Protein AF-A0A3C1VQV1-F1 (afdb_monomer_lite)

Sequence (253 aa):
MPTINTSFLKALFFKALGQGIALALGATLSVGAFAQDGALAREYPELARLNNAFDVTQAALYDAMAEINASPETMQARMETQMELDMMKNMDSMAHMGHGGGEMDMSMDGPYGELEIQSRVRLTGLLRRDHSDETAENAYSEAKSLPTHAWRVLAWGRKFERDLLNIYADSSTSFSEKRAAVADAIEAYQTGDARHAVSTVAKSVELYLDHDYATGAKSAFPRLSSLMWTNQWLQLAALEAMVVGQLDPQFAG

pLDDT: mean 77.63, std 23.14, range [25.59, 97.69]

Foldseek 3Di:
DDDDDDDPDDDDDDDDDDDDDDDPPPPPPPPPPPPDCFLCCVQPVVVVQLLLLLLLLLLLLLLLVVVLVPDPVCVVLVVVLLVVLVVVLVCCVVPVVDDDDDPDPPPLQASSRPSLVVSLVVSVVSSPDGDDPVCSLCNNVPRPNADPLRSLLVSLVSVLLSQLSSLLSPPPDDPVVSVVSNVVSVCCSCPVCVSSHDDPDDDDVCCCPNNSCNCVCCRNRVSSVVVNVVSVVVSVVVSVLSVVLNVDVVSVD

Structure (mmCIF, N/CA/C/O backbon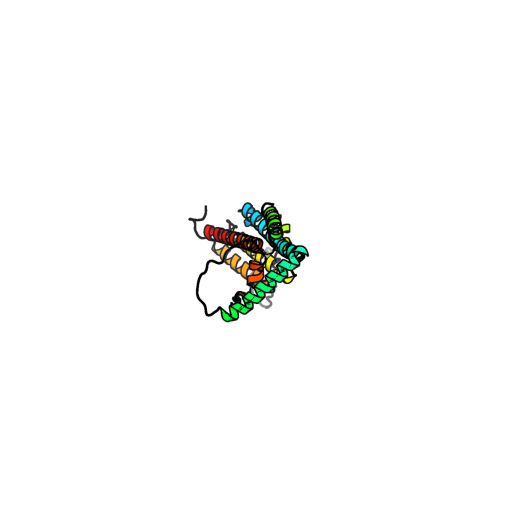e):
data_AF-A0A3C1VQV1-F1
#
_entry.id   AF-A0A3C1VQV1-F1
#
loop_
_atom_site.group_PDB
_atom_site.id
_atom_site.type_symbol
_atom_site.label_atom_id
_atom_site.label_alt_id
_atom_site.label_comp_id
_atom_site.label_asym_id
_atom_site.label_entity_id
_atom_site.label_seq_id
_atom_site.pdbx_PDB_ins_code
_atom_site.Cartn_x
_atom_site.Cartn_y
_atom_site.Cartn_z
_atom_site.occupancy
_atom_site.B_iso_or_equiv
_atom_site.auth_seq_id
_atom_site.auth_comp_id
_atom_site.auth_asym_id
_atom_site.auth_atom_id
_atom_site.pdbx_PDB_model_num
ATOM 1 N N . MET A 1 1 ? -87.412 0.265 38.161 1.00 25.59 1 MET A N 1
ATOM 2 C CA . MET A 1 1 ? -86.039 0.042 38.672 1.00 25.59 1 MET A CA 1
ATOM 3 C C . MET A 1 1 ? -85.048 0.600 37.652 1.00 25.59 1 MET A C 1
ATOM 5 O O . MET A 1 1 ? -85.440 0.696 36.493 1.00 25.59 1 MET A O 1
ATOM 9 N N . PRO A 1 2 ? -83.855 1.053 38.070 1.00 39.94 2 PRO A N 1
ATOM 10 C CA . PRO A 1 2 ? -82.928 1.823 37.233 1.00 39.94 2 PRO A CA 1
ATOM 11 C C . PRO A 1 2 ? -81.855 0.942 36.571 1.00 39.94 2 PRO A C 1
ATOM 13 O O . PRO A 1 2 ? -81.624 -0.158 37.060 1.00 39.94 2 PRO A O 1
ATOM 16 N N . THR A 1 3 ? -81.128 1.485 35.584 1.00 32.62 3 THR A N 1
ATOM 17 C CA . THR A 1 3 ? -79.650 1.623 35.631 1.00 32.62 3 THR A CA 1
ATOM 18 C C . THR A 1 3 ? -79.104 2.480 34.482 1.00 32.62 3 THR A C 1
ATOM 20 O O . THR A 1 3 ? -79.711 2.612 33.423 1.00 32.62 3 THR A O 1
ATOM 23 N N . ILE A 1 4 ? -77.945 3.095 34.732 1.00 38.78 4 ILE A N 1
ATOM 24 C CA . ILE A 1 4 ? -77.171 3.921 33.795 1.00 38.78 4 ILE A CA 1
ATOM 25 C C . ILE A 1 4 ? -76.272 3.007 32.945 1.00 38.78 4 ILE A C 1
ATOM 27 O O . ILE A 1 4 ? -75.770 2.003 33.446 1.00 38.78 4 ILE A O 1
ATOM 31 N N . ASN A 1 5 ? -76.071 3.342 31.668 1.00 37.06 5 ASN A N 1
ATOM 32 C CA . ASN A 1 5 ? -75.344 2.494 30.721 1.00 37.06 5 ASN A CA 1
ATOM 33 C C . ASN A 1 5 ? -73.820 2.526 30.960 1.00 37.06 5 ASN A C 1
ATOM 35 O O . ASN A 1 5 ? -73.196 3.586 30.893 1.00 37.06 5 ASN A O 1
ATOM 39 N N . THR A 1 6 ? -73.221 1.361 31.220 1.00 35.25 6 THR A N 1
ATOM 40 C CA . THR A 1 6 ? -71.797 1.192 31.544 1.00 35.25 6 THR A CA 1
ATOM 41 C C . THR A 1 6 ? -71.120 0.210 30.585 1.00 35.25 6 THR A C 1
ATOM 43 O O . THR A 1 6 ? -71.290 -1.000 30.724 1.00 35.25 6 THR A O 1
ATOM 46 N N . SER A 1 7 ? -70.288 0.702 29.664 1.00 39.94 7 SER A N 1
ATOM 47 C CA . SER A 1 7 ? -69.397 -0.156 28.855 1.00 39.94 7 SER A CA 1
ATOM 48 C C . SER A 1 7 ? -67.998 0.424 28.596 1.00 39.94 7 SER A C 1
ATOM 50 O O . SER A 1 7 ? -67.223 -0.160 27.847 1.00 39.94 7 SER A O 1
ATOM 52 N N . PHE A 1 8 ? -67.630 1.539 29.241 1.00 36.41 8 PHE A N 1
ATOM 53 C CA . PHE A 1 8 ? -66.341 2.206 28.998 1.00 36.41 8 PHE A CA 1
ATOM 54 C C . PHE A 1 8 ? -65.170 1.690 29.861 1.00 36.41 8 PHE A C 1
ATOM 56 O O . PHE A 1 8 ? -64.036 2.129 29.688 1.00 36.41 8 PHE A O 1
ATOM 63 N N . LEU A 1 9 ? -65.408 0.775 30.811 1.00 28.64 9 LEU A N 1
ATOM 64 C CA . LEU A 1 9 ? -64.373 0.272 31.724 1.00 28.64 9 LEU A CA 1
ATOM 65 C C . LEU A 1 9 ? -64.551 -1.223 32.053 1.00 28.64 9 LEU A C 1
ATOM 67 O O . LEU A 1 9 ? -65.533 -1.603 32.681 1.00 28.64 9 LEU A O 1
ATOM 71 N N . LYS A 1 10 ? -63.498 -2.005 31.755 1.00 26.95 10 LYS A N 1
ATOM 72 C CA . LYS A 1 10 ? -63.151 -3.337 32.312 1.00 26.95 10 LYS A CA 1
ATOM 73 C C . LYS A 1 10 ? -63.963 -4.572 31.864 1.00 26.95 10 LYS A C 1
ATOM 75 O O . LYS A 1 10 ? -64.778 -5.081 32.622 1.00 26.95 10 LYS A O 1
ATOM 80 N N . ALA A 1 11 ? -63.565 -5.152 30.727 1.00 36.47 11 ALA A N 1
ATOM 81 C CA . ALA A 1 11 ? -63.246 -6.588 30.581 1.00 36.47 11 ALA A CA 1
ATOM 82 C C . ALA A 1 11 ? -62.584 -6.811 29.199 1.00 36.47 11 ALA A C 1
ATOM 84 O O . ALA A 1 11 ? -63.235 -6.597 28.185 1.00 36.47 11 ALA A O 1
ATOM 85 N N . LEU A 1 12 ? -61.302 -7.149 29.013 1.00 33.75 12 LEU A N 1
ATOM 86 C CA . LEU A 1 12 ? -60.242 -7.631 29.912 1.00 33.75 12 LEU A CA 1
ATOM 87 C C . LEU A 1 12 ? -60.569 -8.960 30.621 1.00 33.75 12 LEU A C 1
ATOM 89 O O . LEU A 1 12 ? -61.425 -9.009 31.493 1.00 33.75 12 LEU A O 1
ATOM 93 N N . PHE A 1 13 ? -59.800 -9.999 30.264 1.00 29.94 13 PHE A N 1
ATOM 94 C CA . PHE A 1 13 ? -59.830 -11.387 30.763 1.00 29.94 13 PHE A CA 1
ATOM 95 C C . PHE A 1 13 ? -61.026 -12.274 30.367 1.00 29.94 13 PHE A C 1
ATOM 97 O O . PHE A 1 13 ? -61.949 -12.449 31.145 1.00 29.94 13 PHE A O 1
ATOM 104 N N . PHE A 1 14 ? -60.919 -12.927 29.200 1.00 33.56 14 PHE A N 1
ATOM 105 C CA . PHE A 1 14 ? -60.985 -14.395 28.976 1.00 33.56 14 PHE A CA 1
ATOM 106 C C . PHE A 1 14 ? -60.663 -14.627 27.474 1.00 33.56 14 PHE A C 1
ATOM 108 O O . PHE A 1 14 ? -61.355 -14.097 26.617 1.00 33.56 14 PHE A O 1
ATOM 115 N N . LYS A 1 15 ? -59.492 -15.162 27.070 1.00 29.56 15 LYS A N 1
ATOM 116 C CA . LYS A 1 15 ? -59.174 -16.608 26.909 1.00 29.56 15 LYS A CA 1
ATOM 117 C C . LYS A 1 15 ? -60.364 -17.410 26.344 1.00 29.56 15 LYS A C 1
ATOM 119 O O . LYS A 1 15 ? -61.386 -17.459 27.008 1.00 29.56 15 LYS A O 1
ATOM 124 N N . ALA A 1 16 ? -60.296 -18.133 25.223 1.00 33.09 16 ALA A N 1
ATOM 125 C CA . ALA A 1 16 ? -59.240 -18.395 24.223 1.00 33.09 16 ALA A CA 1
ATOM 126 C C . ALA A 1 16 ? -59.949 -18.758 22.871 1.00 33.09 16 ALA A C 1
ATOM 128 O O . ALA A 1 16 ? -61.150 -18.530 22.782 1.00 33.09 16 ALA A O 1
ATOM 129 N N . LEU A 1 17 ? -59.372 -19.289 21.780 1.00 34.72 17 LEU A N 1
ATOM 130 C CA . LEU A 1 17 ? -58.071 -19.907 21.467 1.00 34.72 17 LEU A CA 1
ATOM 131 C C . LEU A 1 17 ? -57.828 -19.822 19.934 1.00 34.72 17 LEU A C 1
ATOM 133 O O . LEU A 1 17 ? -58.789 -19.910 19.177 1.00 34.72 17 LEU A O 1
ATOM 137 N N . GLY A 1 18 ? -56.576 -19.721 19.464 1.00 28.62 18 GLY A N 1
ATOM 138 C CA . GLY A 1 18 ? -56.243 -19.787 18.027 1.00 28.62 18 GLY A CA 1
ATOM 139 C C . GLY A 1 18 ? -54.781 -19.428 17.742 1.00 28.62 18 GLY A C 1
ATOM 140 O O . GLY A 1 18 ? -54.395 -18.272 17.869 1.00 28.62 18 GLY A O 1
ATOM 141 N N . GLN A 1 19 ? -53.948 -20.425 17.433 1.00 37.00 19 GLN A N 1
ATOM 142 C CA . GLN A 1 19 ? -52.493 -20.275 17.276 1.00 37.00 19 GLN A CA 1
ATOM 143 C C . GLN A 1 19 ? -52.114 -19.742 15.883 1.00 37.00 19 GLN A C 1
ATOM 145 O O . GLN A 1 19 ? -52.753 -20.099 14.899 1.00 37.00 19 GLN A O 1
ATOM 150 N N . GLY A 1 20 ? -51.039 -18.948 15.790 1.00 33.16 20 GLY A N 1
ATOM 151 C CA . GLY A 1 20 ? -50.529 -18.449 14.504 1.00 33.16 20 GLY A CA 1
ATOM 152 C C . GLY A 1 20 ? -49.535 -17.290 14.623 1.00 33.16 20 GLY A C 1
ATOM 153 O O . GLY A 1 20 ? -49.796 -16.205 14.115 1.00 33.16 20 GLY A O 1
ATOM 154 N N . ILE A 1 21 ? -48.410 -17.488 15.321 1.00 41.41 21 ILE A N 1
ATOM 155 C CA . ILE A 1 21 ? -47.337 -16.481 15.400 1.00 41.41 21 ILE A CA 1
ATOM 156 C C . ILE A 1 21 ? -46.472 -16.560 14.137 1.00 41.41 21 ILE A C 1
ATOM 158 O O . ILE A 1 21 ? -45.847 -17.587 13.893 1.00 41.41 21 ILE A O 1
ATOM 162 N N . ALA A 1 22 ? -46.378 -15.455 13.394 1.00 32.44 22 ALA A N 1
ATOM 163 C CA . ALA A 1 22 ? -45.343 -15.226 12.383 1.00 32.44 22 ALA A CA 1
ATOM 164 C C . ALA A 1 22 ? -45.083 -13.716 12.208 1.00 32.44 22 ALA A C 1
ATOM 166 O O . ALA A 1 22 ? -45.473 -13.102 11.217 1.00 32.44 22 ALA A O 1
ATOM 167 N N . LEU A 1 23 ? -44.428 -13.100 13.199 1.00 35.81 23 LEU A N 1
ATOM 168 C CA . LEU A 1 23 ? -43.853 -11.759 13.056 1.00 35.81 23 LEU A CA 1
ATOM 169 C C . LEU A 1 23 ? -42.581 -11.854 12.204 1.00 35.81 23 LEU A C 1
ATOM 171 O O . LEU A 1 23 ? -41.496 -12.111 12.723 1.00 35.81 23 LEU A O 1
ATOM 175 N N . ALA A 1 24 ? -42.712 -11.642 10.896 1.00 33.19 24 ALA A N 1
ATOM 176 C CA . ALA A 1 24 ? -41.568 -11.467 10.009 1.00 33.19 24 ALA A CA 1
ATOM 177 C C . ALA A 1 24 ? -40.974 -10.059 10.200 1.00 33.19 24 ALA A C 1
ATOM 179 O O . ALA A 1 24 ? -41.287 -9.125 9.462 1.00 33.19 24 ALA A O 1
ATOM 180 N N . LEU A 1 25 ? -40.117 -9.909 11.214 1.00 34.84 25 LEU A N 1
ATOM 181 C CA . LEU A 1 25 ? -39.223 -8.759 11.354 1.00 34.84 25 LEU A CA 1
ATOM 182 C C . LEU A 1 25 ? -38.179 -8.803 10.231 1.00 34.84 25 LEU A C 1
ATOM 184 O O . LEU A 1 25 ? -37.080 -9.325 10.397 1.00 34.84 25 LEU A O 1
ATOM 188 N N . GLY A 1 26 ? -38.545 -8.252 9.074 1.00 29.23 26 GLY A N 1
ATOM 189 C CA . GLY A 1 26 ? -37.633 -7.985 7.966 1.00 29.23 26 GLY A CA 1
ATOM 190 C C . GLY A 1 26 ? -36.679 -6.846 8.312 1.00 29.23 26 GLY A C 1
ATOM 191 O O . GLY A 1 26 ? -36.805 -5.752 7.770 1.00 29.23 26 GLY A O 1
ATOM 192 N N . ALA A 1 27 ? -35.742 -7.094 9.227 1.00 32.19 27 ALA A N 1
ATOM 193 C CA . ALA A 1 27 ? -34.625 -6.200 9.487 1.00 32.19 27 ALA A CA 1
ATOM 194 C C . ALA A 1 27 ? -33.653 -6.269 8.302 1.00 32.19 27 ALA A C 1
ATOM 196 O O . ALA A 1 27 ? -32.664 -6.999 8.324 1.00 32.19 27 ALA A O 1
ATOM 197 N N . THR A 1 28 ? -33.947 -5.515 7.242 1.00 32.41 28 THR A N 1
ATOM 198 C CA . THR A 1 28 ? -32.950 -5.199 6.221 1.00 32.41 28 THR A CA 1
ATOM 199 C C . THR A 1 28 ? -31.859 -4.375 6.889 1.00 32.41 28 THR A C 1
ATOM 201 O O . THR A 1 28 ? -32.026 -3.171 7.094 1.00 32.41 28 THR A O 1
ATOM 204 N N . LEU A 1 29 ? -30.751 -5.030 7.243 1.00 32.84 29 LEU A N 1
ATOM 205 C CA . LEU A 1 29 ? -29.496 -4.363 7.563 1.00 32.84 29 LEU A CA 1
ATOM 206 C C . LEU A 1 29 ? -28.985 -3.698 6.286 1.00 32.84 29 LEU A C 1
ATOM 208 O O . LEU A 1 29 ? -28.161 -4.240 5.552 1.00 32.84 29 LEU A O 1
ATOM 212 N N . SER A 1 30 ? -29.523 -2.514 6.007 1.00 32.53 30 SER A N 1
ATOM 213 C CA . SER A 1 30 ? -28.921 -1.575 5.079 1.00 32.53 30 SER A CA 1
ATOM 214 C C . SER A 1 30 ? -27.569 -1.193 5.664 1.00 32.53 30 SER A C 1
ATOM 216 O O . SER A 1 30 ? -27.493 -0.302 6.511 1.00 32.53 30 SER A O 1
ATOM 218 N N . VAL A 1 31 ? -26.509 -1.873 5.221 1.00 36.34 31 VAL A N 1
ATOM 219 C CA . VAL A 1 31 ? -25.133 -1.399 5.388 1.00 36.34 31 VAL A CA 1
ATOM 220 C C . VAL A 1 31 ? -25.015 -0.142 4.536 1.00 36.34 31 VAL A C 1
ATOM 222 O O . VAL A 1 31 ? -24.612 -0.170 3.375 1.00 36.34 31 VAL A O 1
ATOM 225 N N . GLY A 1 32 ? -25.481 0.970 5.100 1.00 34.12 32 GLY A N 1
ATOM 226 C CA . GLY A 1 32 ? -25.231 2.285 4.554 1.00 34.12 32 GLY A CA 1
ATOM 227 C C . GLY A 1 32 ? -23.731 2.499 4.600 1.00 34.12 32 GLY A C 1
ATOM 228 O O . GLY A 1 32 ? -23.153 2.542 5.684 1.00 34.12 32 GLY A O 1
ATOM 229 N N . ALA A 1 33 ? -23.113 2.630 3.428 1.00 36.62 33 ALA A N 1
ATOM 230 C CA . ALA A 1 33 ? -21.781 3.193 3.313 1.00 36.62 33 ALA A CA 1
ATOM 231 C C . ALA A 1 33 ? -21.863 4.659 3.761 1.00 36.62 33 ALA A C 1
ATOM 233 O O . ALA A 1 33 ? -22.097 5.568 2.964 1.00 36.62 33 ALA A O 1
ATOM 234 N N . PHE A 1 34 ? -21.756 4.875 5.070 1.00 31.88 34 PHE A N 1
ATOM 235 C CA . PHE A 1 34 ? -21.602 6.197 5.637 1.00 31.88 34 PHE A CA 1
ATOM 236 C C . PHE A 1 34 ? -20.209 6.695 5.268 1.00 31.88 34 PHE A C 1
ATOM 238 O O . PHE A 1 34 ? -19.231 6.372 5.935 1.00 31.88 34 PHE A O 1
ATOM 245 N N . ALA A 1 35 ? -20.146 7.543 4.243 1.00 34.25 35 ALA A N 1
ATOM 246 C CA . ALA A 1 35 ? -19.090 8.537 4.112 1.00 34.25 35 ALA A CA 1
ATOM 247 C C . ALA A 1 35 ? -19.258 9.595 5.224 1.00 34.25 35 ALA A C 1
ATOM 249 O O . ALA A 1 35 ? -19.607 10.748 4.979 1.00 34.25 35 ALA A O 1
ATOM 250 N N . GLN A 1 36 ? -19.100 9.164 6.476 1.00 42.75 36 GLN A N 1
ATOM 251 C CA . GLN A 1 36 ? -18.659 10.039 7.552 1.00 42.75 36 GLN A CA 1
ATOM 252 C C . GLN A 1 36 ? -17.136 10.081 7.484 1.00 42.75 36 GLN A C 1
ATOM 254 O O . GLN A 1 36 ? -16.524 9.037 7.259 1.00 42.75 36 GLN A O 1
ATOM 259 N N . ASP A 1 37 ? -16.535 11.245 7.744 1.00 61.31 37 ASP A N 1
ATOM 260 C CA . ASP A 1 37 ? -15.104 11.316 8.036 1.00 61.31 37 ASP A CA 1
ATOM 261 C C . ASP A 1 37 ? -14.786 10.283 9.122 1.00 61.31 37 ASP A C 1
ATOM 263 O O . ASP A 1 37 ? -15.293 10.356 10.255 1.00 61.31 37 ASP A O 1
ATOM 267 N N . GLY A 1 38 ? -13.982 9.287 8.747 1.00 81.44 38 GLY A N 1
ATOM 268 C CA . GLY A 1 38 ? -13.606 8.199 9.636 1.00 81.44 38 GLY A CA 1
ATOM 269 C C . GLY A 1 38 ? -12.987 8.749 10.920 1.00 81.44 38 GLY A C 1
ATOM 270 O O . GLY A 1 38 ? -12.418 9.844 10.932 1.00 81.44 38 GLY A O 1
ATOM 271 N N . ALA A 1 39 ? -13.091 8.012 12.027 1.00 90.31 39 ALA A N 1
ATOM 272 C CA . ALA A 1 39 ? -12.475 8.445 13.281 1.00 90.31 39 ALA A CA 1
ATOM 273 C C . ALA A 1 39 ? -10.973 8.756 13.112 1.00 90.31 39 ALA A C 1
ATOM 275 O O . ALA A 1 39 ? -10.487 9.703 13.720 1.00 90.31 39 ALA A O 1
ATOM 276 N N . LEU A 1 40 ? -10.269 8.064 12.206 1.00 91.44 40 LEU A N 1
ATOM 277 C CA . LEU A 1 40 ? -8.886 8.382 11.847 1.00 91.44 40 LEU A CA 1
ATOM 278 C C . LEU A 1 40 ? -8.738 9.795 11.259 1.00 91.44 40 LEU A C 1
ATOM 280 O O . LEU A 1 40 ? -7.858 10.536 11.682 1.00 91.44 40 LEU A O 1
ATOM 284 N N . ALA A 1 41 ? -9.591 10.185 10.308 1.00 91.62 41 ALA A N 1
ATOM 285 C CA . ALA A 1 41 ? -9.534 11.503 9.673 1.00 91.62 41 ALA A CA 1
ATOM 286 C C . ALA A 1 41 ? -9.909 12.637 10.642 1.00 91.62 41 ALA A C 1
ATOM 288 O O . ALA A 1 41 ? -9.352 13.730 10.553 1.00 91.62 41 ALA A O 1
ATOM 289 N N . ARG A 1 42 ? -10.818 12.368 11.591 1.00 91.50 42 ARG A N 1
ATOM 290 C CA . ARG A 1 42 ? -11.255 13.341 12.607 1.00 91.50 42 ARG A CA 1
ATOM 291 C C . ARG A 1 42 ? -10.240 13.531 13.736 1.00 91.50 42 ARG A C 1
ATOM 293 O O . ARG A 1 42 ? -9.959 14.668 14.097 1.00 91.50 42 ARG A O 1
ATOM 300 N N . GLU A 1 43 ? -9.710 12.439 14.281 1.00 90.12 43 GLU A N 1
ATOM 301 C CA . GLU A 1 43 ? -8.854 12.448 15.480 1.00 90.12 43 GLU A CA 1
ATOM 302 C C . GLU A 1 43 ? -7.356 12.558 15.121 1.00 90.12 43 GLU A C 1
ATOM 304 O O . GLU A 1 43 ? -6.582 13.182 15.844 1.00 90.12 43 GLU A O 1
ATOM 309 N N . TYR A 1 44 ? -6.940 12.000 13.975 1.00 91.94 44 TYR A N 1
ATOM 310 C CA . TYR A 1 44 ? -5.543 11.947 13.517 1.00 91.94 44 TYR A CA 1
ATOM 311 C C . TYR A 1 44 ? -5.396 12.351 12.030 1.00 91.94 44 TYR A C 1
ATOM 313 O O . TYR A 1 44 ? -4.867 11.576 11.222 1.00 91.94 44 TYR A O 1
ATOM 321 N N . PRO A 1 45 ? -5.811 13.573 11.632 1.00 92.62 45 PRO A N 1
ATOM 322 C CA . PRO A 1 45 ? -5.843 14.000 10.228 1.00 92.62 45 PRO A CA 1
ATOM 323 C C . PRO A 1 45 ? -4.485 13.913 9.516 1.00 92.62 45 PRO A C 1
ATOM 325 O O . PRO A 1 45 ? -4.437 13.598 8.331 1.00 92.62 45 PRO A O 1
ATOM 328 N N . GLU A 1 46 ? -3.370 14.146 10.215 1.00 92.31 46 GLU A N 1
ATOM 329 C CA . GLU A 1 46 ? -2.021 13.993 9.646 1.00 92.31 46 GLU A CA 1
ATOM 330 C C . GLU A 1 46 ? -1.725 12.544 9.229 1.00 92.31 46 GLU A C 1
ATOM 332 O O . GLU A 1 46 ? -1.145 12.305 8.170 1.00 92.31 46 GLU A O 1
ATOM 337 N N . LEU A 1 47 ? -2.162 11.567 10.031 1.00 92.19 47 LEU A N 1
ATOM 338 C CA . LEU A 1 47 ? -1.966 10.146 9.747 1.00 92.19 47 LEU A CA 1
ATOM 339 C C . LEU A 1 47 ? -2.904 9.661 8.634 1.00 92.19 47 LEU A C 1
ATOM 341 O O . LEU A 1 47 ? -2.485 8.872 7.790 1.00 92.19 47 LEU A O 1
ATOM 345 N N . ALA A 1 48 ? -4.137 10.177 8.575 1.00 93.62 48 ALA A N 1
ATOM 346 C CA . ALA A 1 48 ? -5.036 9.938 7.447 1.00 93.62 48 ALA A CA 1
ATOM 347 C C . ALA A 1 48 ? -4.413 10.421 6.121 1.00 93.62 48 ALA A C 1
ATOM 349 O O . ALA A 1 48 ? -4.280 9.634 5.182 1.00 93.62 48 ALA A O 1
ATOM 350 N N . ARG A 1 49 ? -3.924 11.672 6.065 1.00 93.94 49 ARG A N 1
ATOM 351 C CA . ARG A 1 49 ? -3.266 12.217 4.859 1.00 93.94 49 ARG A CA 1
ATOM 352 C C . ARG A 1 49 ? -1.990 11.453 4.495 1.00 93.94 49 ARG A C 1
ATOM 354 O O . ARG A 1 49 ? -1.765 11.186 3.315 1.00 93.94 49 ARG A O 1
ATOM 361 N N . LEU A 1 50 ? -1.191 11.043 5.483 1.00 93.56 50 LEU A N 1
ATOM 362 C CA . LEU A 1 50 ? 0.001 10.222 5.258 1.00 93.56 50 LEU A CA 1
ATOM 363 C C . LEU A 1 50 ? -0.343 8.842 4.670 1.00 93.56 50 LEU A C 1
ATOM 365 O O . LEU A 1 50 ? 0.318 8.401 3.732 1.00 93.56 50 LEU A O 1
ATOM 369 N N . ASN A 1 51 ? -1.394 8.180 5.163 1.00 93.56 51 ASN A N 1
ATOM 370 C CA . ASN A 1 51 ? -1.848 6.895 4.627 1.00 93.56 51 ASN A CA 1
ATOM 371 C C . ASN A 1 51 ? -2.367 7.016 3.190 1.00 93.56 51 ASN A C 1
ATOM 373 O O . ASN A 1 51 ? -1.982 6.209 2.343 1.00 93.56 51 ASN A O 1
ATOM 377 N N . ASN A 1 52 ? -3.136 8.064 2.883 1.00 95.56 52 ASN A N 1
ATOM 378 C CA . ASN A 1 52 ? -3.555 8.356 1.511 1.00 95.56 52 ASN A CA 1
ATOM 379 C C . ASN A 1 52 ? -2.342 8.563 0.587 1.00 95.56 52 ASN A C 1
ATOM 381 O O . ASN A 1 52 ? -2.284 8.018 -0.516 1.00 95.56 52 ASN A O 1
ATOM 385 N N . ALA A 1 53 ? -1.332 9.305 1.053 1.00 96.31 53 ALA A N 1
ATOM 386 C CA . ALA A 1 53 ? -0.094 9.521 0.312 1.00 96.31 53 ALA A CA 1
ATOM 387 C C . ALA A 1 53 ? 0.722 8.231 0.119 1.00 96.31 53 ALA A C 1
ATOM 389 O O . ALA A 1 53 ? 1.324 8.054 -0.945 1.00 96.31 53 ALA A O 1
ATOM 390 N N . PHE A 1 54 ? 0.726 7.309 1.089 1.00 95.62 54 PHE A N 1
ATOM 391 C CA . PHE A 1 54 ? 1.339 5.988 0.936 1.00 95.62 54 PHE A CA 1
ATOM 392 C C . PHE A 1 54 ? 0.626 5.132 -0.116 1.00 95.62 54 PHE A C 1
ATOM 394 O O . PHE A 1 54 ? 1.314 4.566 -0.967 1.00 95.62 54 PHE A O 1
ATOM 401 N N . ASP A 1 55 ? -0.710 5.076 -0.107 1.00 95.88 55 ASP A N 1
ATOM 402 C CA . ASP A 1 55 ? -1.490 4.286 -1.070 1.00 95.88 55 ASP A CA 1
ATOM 403 C C . ASP A 1 55 ? -1.294 4.782 -2.511 1.00 95.88 55 ASP A C 1
ATOM 405 O O . ASP A 1 55 ? -0.928 3.999 -3.395 1.00 95.88 55 ASP A O 1
ATOM 409 N N . VAL A 1 56 ? -1.403 6.096 -2.743 1.00 97.38 56 VAL A N 1
ATOM 410 C CA . VAL A 1 56 ? -1.143 6.696 -4.065 1.00 97.38 56 VAL A CA 1
ATOM 411 C C . VAL A 1 56 ? 0.309 6.482 -4.506 1.00 97.38 56 VAL A C 1
ATOM 413 O O . VAL A 1 56 ? 0.573 6.154 -5.666 1.00 97.38 56 VAL A O 1
ATOM 416 N N . THR A 1 57 ? 1.273 6.624 -3.590 1.00 97.00 57 THR A N 1
ATOM 417 C CA . THR A 1 57 ? 2.694 6.418 -3.911 1.00 97.00 57 THR A CA 1
ATOM 418 C C . THR A 1 57 ? 2.997 4.954 -4.233 1.00 97.00 57 THR A C 1
ATOM 420 O O . THR A 1 57 ? 3.779 4.695 -5.145 1.00 97.00 57 THR A O 1
ATOM 423 N N . GLN A 1 58 ? 2.387 3.988 -3.539 1.00 95.94 58 GLN A N 1
ATOM 424 C CA . GLN A 1 58 ? 2.606 2.568 -3.818 1.00 95.94 58 GLN A CA 1
ATOM 425 C C . GLN A 1 58 ? 1.965 2.140 -5.145 1.00 95.94 58 GLN A C 1
ATOM 427 O O . GLN A 1 58 ? 2.602 1.424 -5.915 1.00 95.94 58 GLN A O 1
ATOM 432 N N . ALA A 1 59 ? 0.754 2.606 -5.457 1.00 96.94 59 ALA A N 1
ATOM 433 C CA . ALA A 1 59 ? 0.130 2.352 -6.754 1.00 96.94 59 ALA A CA 1
ATOM 434 C C . ALA A 1 59 ? 1.008 2.871 -7.914 1.00 96.94 59 ALA A C 1
ATOM 436 O O . ALA A 1 59 ? 1.356 2.120 -8.827 1.00 96.94 59 ALA A O 1
ATOM 437 N N . ALA A 1 60 ? 1.474 4.122 -7.819 1.00 97.56 60 ALA A N 1
ATOM 438 C CA . ALA A 1 60 ? 2.362 4.735 -8.809 1.00 97.56 60 ALA A CA 1
ATOM 439 C C . ALA A 1 60 ? 3.767 4.096 -8.884 1.00 97.56 60 ALA A C 1
ATOM 441 O O . ALA A 1 60 ? 4.473 4.267 -9.882 1.00 97.56 60 ALA A O 1
ATOM 442 N N . LEU A 1 61 ? 4.196 3.376 -7.842 1.00 97.12 61 LEU A N 1
ATOM 443 C CA . LEU A 1 61 ? 5.471 2.656 -7.797 1.00 97.12 61 LEU A CA 1
ATOM 444 C C . LEU A 1 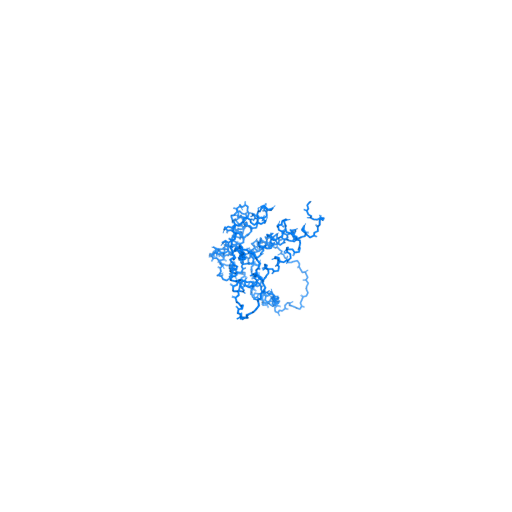61 ? 5.439 1.392 -8.665 1.00 97.12 61 LEU A C 1
ATOM 446 O O . LEU A 1 61 ? 6.433 1.106 -9.334 1.00 97.12 61 LEU A O 1
ATOM 450 N N . TYR A 1 62 ? 4.308 0.683 -8.726 1.00 96.38 62 TYR A N 1
ATOM 451 C CA . TYR A 1 62 ? 4.143 -0.442 -9.655 1.00 96.38 62 TYR A CA 1
ATOM 452 C C . TYR A 1 62 ? 4.166 0.026 -11.116 1.00 96.38 62 TYR A C 1
ATOM 454 O O . TYR A 1 62 ? 4.865 -0.568 -11.940 1.00 96.38 62 TYR A O 1
ATOM 462 N N . ASP A 1 63 ? 3.508 1.152 -11.417 1.00 97.56 63 ASP A N 1
ATOM 463 C CA . ASP A 1 63 ? 3.585 1.776 -12.744 1.00 97.56 63 ASP A CA 1
ATOM 464 C C . ASP A 1 63 ? 5.018 2.219 -13.076 1.00 97.56 63 ASP A C 1
ATOM 466 O O . ASP A 1 63 ? 5.480 1.974 -14.186 1.00 97.56 63 ASP A O 1
ATOM 470 N N . ALA A 1 64 ? 5.775 2.761 -12.114 1.00 96.88 64 ALA A N 1
ATOM 471 C CA . ALA A 1 64 ? 7.189 3.096 -12.312 1.00 96.88 64 ALA A CA 1
ATOM 472 C C . ALA A 1 64 ? 8.054 1.866 -12.656 1.00 96.88 64 ALA A C 1
ATOM 474 O O . ALA A 1 64 ? 8.858 1.917 -13.586 1.00 96.88 64 ALA A O 1
ATOM 475 N N . MET A 1 65 ? 7.874 0.740 -11.955 1.00 95.25 65 MET A N 1
ATOM 476 C CA . MET A 1 65 ? 8.575 -0.512 -12.280 1.00 95.25 65 MET A CA 1
ATOM 477 C C . MET A 1 65 ? 8.219 -1.015 -13.688 1.00 95.25 65 MET A C 1
ATOM 479 O O . MET A 1 65 ? 9.094 -1.477 -14.423 1.00 95.25 65 MET A O 1
ATOM 483 N N . ALA A 1 66 ? 6.949 -0.903 -14.090 1.00 95.06 66 ALA A N 1
ATOM 484 C CA . ALA A 1 66 ? 6.500 -1.277 -15.428 1.00 95.06 66 ALA A CA 1
ATOM 485 C C . ALA A 1 66 ? 7.047 -0.341 -16.523 1.00 95.06 66 ALA A C 1
ATOM 487 O O . ALA A 1 66 ? 7.476 -0.828 -17.565 1.00 95.06 66 ALA A O 1
ATOM 488 N N . GLU A 1 67 ? 7.100 0.973 -16.283 1.00 96.00 67 GLU A N 1
ATOM 489 C CA . GLU A 1 67 ? 7.709 1.967 -17.181 1.00 96.00 67 GLU A CA 1
ATOM 490 C C . GLU A 1 67 ? 9.198 1.676 -17.420 1.00 96.00 67 GLU A C 1
ATOM 492 O O . GLU A 1 67 ? 9.640 1.614 -18.569 1.00 96.00 67 GLU A O 1
ATOM 497 N N . ILE A 1 68 ? 9.965 1.421 -16.353 1.00 95.12 68 ILE A N 1
ATOM 498 C CA . ILE A 1 68 ? 11.388 1.056 -16.445 1.00 95.12 68 ILE A CA 1
ATOM 499 C C . ILE A 1 68 ? 11.559 -0.255 -17.231 1.00 95.12 68 ILE A C 1
ATOM 501 O O . ILE A 1 68 ? 12.415 -0.342 -18.116 1.00 95.12 68 ILE A O 1
ATOM 505 N N . ASN A 1 69 ? 10.711 -1.257 -16.972 1.00 92.19 69 ASN A N 1
ATOM 506 C CA . ASN A 1 69 ? 10.720 -2.527 -17.704 1.00 92.19 69 ASN A CA 1
ATOM 507 C C . ASN A 1 69 ? 10.282 -2.399 -19.174 1.00 92.19 69 ASN A C 1
ATOM 509 O O . ASN A 1 69 ? 10.686 -3.215 -20.000 1.00 92.19 69 ASN A O 1
ATOM 513 N N . ALA A 1 70 ? 9.466 -1.404 -19.520 1.00 93.19 70 ALA A N 1
ATOM 514 C CA . ALA A 1 70 ? 9.043 -1.142 -20.893 1.00 93.19 70 ALA A CA 1
ATOM 515 C C . ALA A 1 70 ? 10.086 -0.349 -21.700 1.00 93.19 70 ALA A C 1
ATOM 517 O O . ALA A 1 70 ? 10.045 -0.374 -22.932 1.00 93.19 70 ALA A O 1
ATOM 518 N N . SER A 1 71 ? 11.025 0.334 -21.034 1.00 93.81 71 SER A N 1
ATOM 519 C CA . SER A 1 71 ? 12.063 1.114 -21.710 1.00 93.81 71 SER A CA 1
ATOM 520 C C . SER A 1 71 ? 12.948 0.231 -22.614 1.00 93.81 71 SER A C 1
ATOM 522 O O . SER A 1 71 ? 13.430 -0.825 -22.180 1.00 93.81 71 SER A O 1
ATOM 524 N N . PRO A 1 72 ? 13.216 0.644 -23.869 1.00 92.88 72 PRO A N 1
ATOM 525 C CA . PRO A 1 72 ? 14.215 -0.008 -24.715 1.00 92.88 72 PRO A CA 1
ATOM 526 C C . PRO A 1 72 ? 15.633 0.090 -24.141 1.00 92.88 72 PRO A C 1
ATOM 528 O O . PRO A 1 72 ? 16.433 -0.822 -24.328 1.00 92.88 72 PRO A O 1
ATOM 531 N N . GLU A 1 73 ? 15.935 1.168 -23.413 1.00 91.25 73 GLU A N 1
ATOM 532 C CA . GLU A 1 73 ? 17.264 1.448 -22.850 1.00 91.25 73 GLU A CA 1
ATOM 533 C C . GLU A 1 73 ? 17.653 0.445 -21.754 1.00 91.25 73 GLU A C 1
ATOM 535 O O . GLU A 1 73 ? 18.828 0.136 -21.583 1.00 91.25 73 GLU A O 1
ATOM 540 N N . THR A 1 74 ? 16.668 -0.137 -21.058 1.00 91.56 74 THR A N 1
ATOM 541 C CA . THR A 1 74 ? 16.899 -1.156 -20.022 1.00 91.56 74 THR A CA 1
ATOM 542 C C . THR A 1 74 ? 17.016 -2.570 -20.578 1.00 91.56 74 THR A C 1
ATOM 544 O O . THR A 1 74 ? 17.229 -3.496 -19.803 1.00 91.56 74 THR A O 1
ATOM 547 N N . MET A 1 75 ? 16.867 -2.788 -21.892 1.00 90.75 75 MET A N 1
ATOM 548 C CA . MET A 1 75 ? 16.788 -4.138 -22.465 1.00 90.75 75 MET A CA 1
ATOM 549 C C . MET A 1 75 ? 18.014 -4.997 -22.133 1.00 90.75 75 MET A C 1
ATOM 551 O O . MET A 1 75 ? 17.850 -6.154 -21.755 1.00 90.75 75 MET A O 1
ATOM 555 N N . GLN A 1 76 ? 19.226 -4.440 -22.233 1.00 89.94 76 GLN A N 1
ATOM 556 C CA . GLN A 1 76 ? 20.440 -5.186 -21.900 1.00 89.94 76 GLN A CA 1
ATOM 557 C C . GLN A 1 76 ? 20.552 -5.453 -20.395 1.00 89.94 76 GLN A C 1
ATOM 559 O O . GLN A 1 76 ? 20.704 -6.609 -20.010 1.00 89.94 76 GLN A O 1
ATOM 564 N N . ALA A 1 77 ? 20.352 -4.433 -19.557 1.00 88.75 77 ALA A N 1
ATOM 565 C CA . ALA A 1 77 ? 20.337 -4.588 -18.102 1.00 88.75 77 ALA A CA 1
ATOM 566 C C . ALA A 1 77 ? 19.308 -5.642 -17.640 1.00 88.75 77 ALA A C 1
ATOM 568 O O . ALA A 1 77 ? 19.614 -6.479 -16.801 1.00 88.75 77 ALA A O 1
ATOM 569 N N . ARG A 1 78 ? 18.114 -5.680 -18.251 1.00 89.62 78 ARG A N 1
ATOM 570 C CA . ARG A 1 78 ? 17.090 -6.706 -17.990 1.00 89.62 78 ARG A CA 1
ATOM 571 C C . ARG A 1 78 ? 17.545 -8.115 -18.353 1.00 89.62 78 ARG A C 1
ATOM 573 O O . ARG A 1 78 ? 17.264 -9.039 -17.596 1.00 89.62 78 ARG A O 1
ATOM 580 N N . MET A 1 79 ? 18.224 -8.293 -19.488 1.00 88.69 79 MET A N 1
ATOM 581 C CA . MET A 1 79 ? 18.783 -9.596 -19.867 1.00 88.69 79 MET A CA 1
ATOM 582 C C . MET A 1 79 ? 19.888 -10.030 -18.898 1.00 88.69 79 MET A C 1
ATOM 584 O O . MET A 1 79 ? 19.918 -11.190 -18.504 1.00 88.69 79 MET A O 1
ATOM 588 N N . GLU A 1 80 ? 20.755 -9.108 -18.479 1.00 87.19 80 GLU A N 1
ATOM 589 C CA . GLU A 1 80 ? 21.839 -9.376 -17.527 1.00 87.19 80 GLU A CA 1
ATOM 590 C C . GLU A 1 80 ? 21.289 -9.742 -16.137 1.00 87.19 80 GLU A C 1
ATOM 592 O O . GLU A 1 80 ? 21.646 -10.790 -15.603 1.00 87.19 80 GLU A O 1
ATOM 597 N N . THR A 1 81 ? 20.328 -8.979 -15.602 1.00 86.69 81 THR A N 1
ATOM 598 C CA . THR A 1 81 ? 19.626 -9.315 -14.349 1.00 86.69 81 THR A CA 1
ATOM 599 C C . THR A 1 81 ? 18.848 -10.627 -14.446 1.00 86.69 81 THR A C 1
ATOM 601 O O . THR A 1 81 ? 18.802 -11.380 -13.477 1.00 86.69 81 THR A O 1
ATOM 604 N N . GLN A 1 82 ? 18.247 -10.947 -15.599 1.00 85.75 82 GLN A N 1
ATOM 605 C CA . GLN A 1 82 ? 17.605 -12.248 -15.786 1.00 85.75 82 GLN A CA 1
ATOM 606 C C . GLN A 1 82 ? 18.635 -13.386 -15.729 1.00 85.75 82 GLN A C 1
ATOM 608 O O . GLN A 1 82 ? 18.407 -14.360 -15.018 1.00 85.75 82 GLN A O 1
ATOM 613 N N . MET A 1 83 ? 19.777 -13.255 -16.415 1.00 85.31 83 MET A N 1
ATOM 614 C CA . MET A 1 83 ? 20.856 -14.249 -16.346 1.00 85.31 83 MET A CA 1
ATOM 615 C C . MET A 1 83 ? 21.396 -14.405 -14.921 1.00 85.31 83 MET A C 1
ATOM 617 O O . MET A 1 83 ? 21.680 -15.525 -14.506 1.00 85.31 83 MET A O 1
ATOM 621 N N . GLU A 1 84 ? 21.521 -13.315 -14.162 1.00 82.12 84 GLU A N 1
ATOM 622 C CA . GLU A 1 84 ? 21.916 -13.352 -12.752 1.00 82.12 84 GLU A CA 1
ATOM 623 C C . GLU A 1 84 ? 20.904 -14.127 -11.897 1.00 82.12 84 GLU A C 1
ATOM 625 O O . GLU A 1 84 ? 21.293 -15.059 -11.196 1.00 82.12 84 GLU A O 1
ATOM 630 N N . LEU A 1 85 ? 19.607 -13.818 -12.006 1.00 79.62 85 LEU A N 1
ATOM 631 C CA . LEU A 1 85 ? 18.544 -14.524 -11.280 1.00 79.62 85 LEU A CA 1
ATOM 632 C C . LEU A 1 85 ? 18.477 -16.016 -11.654 1.00 79.62 85 LEU A C 1
ATOM 634 O O . LEU A 1 85 ? 18.369 -16.867 -10.769 1.00 79.62 85 LEU A O 1
ATOM 638 N N . ASP A 1 86 ? 18.609 -16.345 -12.942 1.00 81.75 86 ASP A N 1
ATOM 639 C CA . ASP A 1 86 ? 18.674 -17.727 -13.425 1.00 81.75 86 ASP A CA 1
ATOM 640 C C . ASP A 1 86 ? 19.931 -18.447 -12.893 1.00 81.75 86 ASP A C 1
ATOM 642 O O . ASP A 1 86 ? 19.863 -19.618 -12.512 1.00 81.75 86 ASP A O 1
ATOM 646 N N . MET A 1 87 ? 21.083 -17.771 -12.803 1.00 79.62 87 MET A N 1
ATOM 647 C CA . MET A 1 87 ? 22.291 -18.330 -12.181 1.00 79.62 87 MET A CA 1
ATOM 648 C C . MET A 1 87 ? 22.111 -18.543 -10.673 1.00 79.62 87 MET A C 1
ATOM 650 O O . MET A 1 87 ? 22.429 -19.629 -10.192 1.00 79.62 87 MET A O 1
ATOM 654 N N . MET A 1 88 ? 21.548 -17.577 -9.938 1.00 73.12 88 MET A N 1
ATOM 655 C CA . MET A 1 88 ? 21.266 -17.703 -8.501 1.00 73.12 88 MET A CA 1
ATOM 656 C C . MET A 1 88 ? 20.356 -18.903 -8.212 1.00 73.12 88 MET A C 1
ATOM 658 O O . MET A 1 88 ? 20.714 -19.756 -7.401 1.00 73.12 88 MET A O 1
ATOM 662 N N . LYS A 1 89 ? 19.241 -19.038 -8.945 1.00 71.94 89 LYS A N 1
ATOM 663 C CA . LYS A 1 89 ? 18.315 -20.179 -8.839 1.00 71.94 89 LYS A CA 1
ATOM 664 C C . LYS A 1 89 ? 19.024 -21.528 -9.038 1.00 71.94 89 LYS A C 1
ATOM 666 O O . LYS A 1 89 ? 18.791 -22.486 -8.299 1.00 71.94 89 LYS A O 1
ATOM 671 N N . ASN A 1 90 ? 19.912 -21.612 -10.029 1.00 68.44 90 ASN A N 1
ATOM 672 C CA . ASN A 1 90 ? 20.681 -22.829 -10.299 1.00 68.44 90 ASN A CA 1
ATOM 673 C C . ASN A 1 90 ? 21.819 -23.064 -9.282 1.00 68.44 90 ASN A C 1
ATOM 675 O O . ASN A 1 90 ? 22.232 -24.208 -9.094 1.00 68.44 90 ASN A O 1
ATOM 679 N N . MET A 1 91 ? 22.314 -22.022 -8.605 1.00 63.03 91 MET A N 1
ATOM 680 C CA . MET A 1 91 ? 23.339 -22.131 -7.560 1.00 63.03 91 MET A CA 1
ATOM 681 C C . MET A 1 91 ? 22.771 -22.500 -6.183 1.00 63.03 91 MET A C 1
ATOM 683 O O . MET A 1 91 ? 23.411 -23.286 -5.483 1.00 63.03 91 MET A O 1
ATOM 687 N N . ASP A 1 92 ? 21.575 -22.036 -5.802 1.00 55.16 92 ASP A N 1
ATOM 688 C CA . ASP A 1 92 ? 20.936 -22.421 -4.525 1.00 55.16 92 ASP A CA 1
ATOM 689 C C . ASP A 1 92 ? 20.670 -23.935 -4.439 1.00 55.16 92 ASP A C 1
ATOM 691 O O . ASP A 1 92 ? 20.842 -24.551 -3.383 1.00 55.16 92 ASP A O 1
ATOM 695 N N . SER A 1 93 ? 20.437 -24.573 -5.593 1.00 49.84 93 SER A N 1
ATOM 696 C CA . SER A 1 93 ? 20.393 -26.039 -5.751 1.00 49.84 93 SER A CA 1
ATOM 697 C C . SER A 1 93 ? 21.658 -26.763 -5.244 1.00 49.84 93 SER A C 1
ATOM 699 O O . SER A 1 93 ? 21.621 -27.966 -4.985 1.00 49.84 93 SER A O 1
ATOM 701 N N . MET A 1 94 ? 22.784 -26.052 -5.118 1.00 42.56 94 MET A N 1
ATOM 702 C CA . MET A 1 94 ? 24.077 -26.559 -4.644 1.00 42.56 94 MET A CA 1
ATOM 703 C C . MET A 1 94 ? 24.537 -25.902 -3.325 1.00 42.56 94 MET A C 1
ATOM 705 O O . MET A 1 94 ? 25.388 -26.463 -2.633 1.00 42.56 94 MET A O 1
ATOM 709 N N . ALA A 1 95 ? 23.986 -24.735 -2.962 1.00 45.06 95 ALA A N 1
ATOM 710 C CA . ALA A 1 95 ? 24.453 -23.900 -1.851 1.00 45.06 95 ALA A CA 1
ATOM 711 C C . ALA A 1 95 ? 23.752 -24.152 -0.501 1.00 45.06 95 ALA A C 1
ATOM 713 O O . ALA A 1 95 ? 24.321 -23.812 0.536 1.00 45.06 95 ALA A O 1
ATOM 714 N N . HIS A 1 96 ? 22.596 -24.829 -0.461 1.00 41.75 96 HIS A N 1
ATOM 715 C CA . HIS A 1 96 ? 21.871 -25.147 0.788 1.00 41.75 96 HIS A CA 1
ATOM 716 C C . HIS A 1 96 ? 22.631 -26.022 1.820 1.00 41.75 96 HIS A C 1
ATOM 718 O O . HIS A 1 96 ? 22.099 -26.315 2.889 1.00 41.75 96 HIS A O 1
ATOM 724 N N . MET A 1 97 ? 23.879 -26.420 1.543 1.00 38.44 97 MET A N 1
ATOM 725 C CA . MET A 1 97 ? 24.777 -27.134 2.467 1.00 38.44 97 MET A CA 1
ATOM 726 C C . MET A 1 97 ? 25.990 -26.295 2.937 1.00 38.44 97 MET A C 1
ATOM 728 O O . MET A 1 97 ? 26.902 -26.842 3.558 1.00 38.44 97 MET A O 1
ATOM 732 N N . GLY A 1 98 ? 26.037 -24.985 2.649 1.00 33.47 98 GLY A N 1
ATOM 733 C CA . GLY A 1 98 ? 27.168 -24.097 2.966 1.00 33.47 98 GLY A CA 1
ATOM 734 C C . GLY A 1 98 ? 26.819 -22.949 3.922 1.00 33.47 98 GLY A C 1
ATOM 735 O O . GLY A 1 98 ? 25.973 -22.115 3.626 1.00 33.47 98 GLY A O 1
ATOM 736 N N . HIS A 1 99 ? 27.496 -22.881 5.071 1.00 35.47 99 HIS A N 1
ATOM 737 C CA . HIS A 1 99 ? 27.340 -21.809 6.063 1.00 35.47 99 HIS A CA 1
ATOM 738 C C . HIS A 1 99 ? 27.703 -20.402 5.556 1.00 35.47 99 HIS A C 1
ATOM 740 O O . HIS A 1 99 ? 28.725 -20.222 4.900 1.00 35.47 99 HIS A O 1
ATOM 746 N N . GLY A 1 100 ? 27.054 -19.404 6.166 1.00 30.72 100 GLY A N 1
ATOM 747 C CA . GLY A 1 100 ? 27.795 -18.315 6.814 1.00 30.72 100 GLY A CA 1
ATOM 748 C C . GLY A 1 100 ? 27.405 -16.910 6.372 1.00 30.72 100 GLY A C 1
ATOM 749 O O . GLY A 1 100 ? 27.306 -16.624 5.185 1.00 30.72 100 GLY A O 1
ATOM 750 N N . GLY A 1 101 ? 27.221 -16.013 7.345 1.00 35.47 101 GLY A N 1
ATOM 751 C CA . GLY A 1 101 ? 26.966 -14.599 7.081 1.00 35.47 101 GLY A CA 1
ATOM 752 C C . GLY A 1 101 ? 28.195 -13.907 6.495 1.00 35.47 101 GLY A C 1
ATOM 753 O O . GLY A 1 101 ? 29.045 -13.431 7.243 1.00 35.47 101 GLY A O 1
ATOM 754 N N . GLY A 1 102 ? 28.270 -13.851 5.168 1.00 27.39 102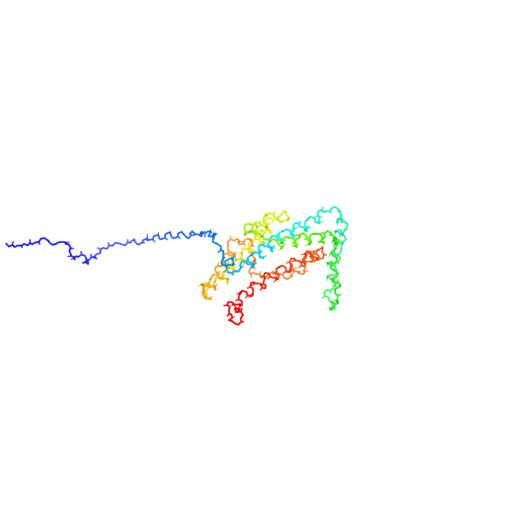 GLY A N 1
ATOM 755 C CA . GLY A 1 102 ? 29.063 -12.860 4.452 1.00 27.39 102 GLY A CA 1
ATOM 756 C C . GLY A 1 102 ? 28.275 -11.558 4.331 1.00 27.39 102 GLY A C 1
ATOM 757 O O . GLY A 1 102 ? 27.058 -11.581 4.138 1.00 27.39 102 GLY A O 1
ATOM 758 N N . GLU A 1 103 ? 28.963 -10.424 4.443 1.00 36.94 103 GLU A N 1
ATOM 759 C CA . GLU A 1 103 ? 28.395 -9.121 4.107 1.00 36.94 103 GLU A CA 1
ATOM 760 C C . GLU A 1 103 ? 28.014 -9.127 2.621 1.00 36.94 103 GLU A C 1
ATOM 762 O O . GLU A 1 103 ? 28.872 -9.037 1.745 1.00 36.94 103 GLU A O 1
ATOM 767 N N . MET A 1 104 ? 26.716 -9.264 2.336 1.00 38.78 104 MET A N 1
ATOM 768 C CA . MET A 1 104 ? 26.172 -8.904 1.031 1.00 38.78 104 MET A CA 1
ATOM 769 C C . MET A 1 104 ? 26.497 -7.427 0.830 1.00 38.78 104 MET A C 1
ATOM 771 O O . MET A 1 104 ? 26.031 -6.599 1.617 1.00 38.78 104 MET A O 1
ATOM 775 N N . ASP A 1 105 ? 27.291 -7.105 -0.190 1.00 37.47 105 ASP A N 1
ATOM 776 C CA . ASP A 1 105 ? 27.509 -5.722 -0.600 1.00 37.47 105 ASP A CA 1
ATOM 777 C C . ASP A 1 105 ? 26.146 -5.123 -0.959 1.00 37.47 105 ASP A C 1
ATOM 779 O O . ASP A 1 105 ? 25.568 -5.408 -2.008 1.00 37.47 105 ASP A O 1
ATOM 783 N N . MET A 1 106 ? 25.588 -4.332 -0.039 1.00 42.06 106 MET A N 1
ATOM 784 C CA . MET A 1 106 ? 24.309 -3.643 -0.203 1.00 42.06 106 MET A CA 1
ATOM 785 C C . MET A 1 106 ? 24.510 -2.405 -1.082 1.00 42.06 106 MET A C 1
ATOM 787 O O . MET A 1 106 ? 24.082 -1.299 -0.739 1.00 42.06 106 MET A O 1
ATOM 791 N N . SER A 1 107 ? 25.165 -2.597 -2.229 1.00 52.28 107 SER A N 1
ATOM 792 C CA . SER A 1 107 ? 25.172 -1.637 -3.313 1.00 52.28 107 SER A CA 1
ATOM 793 C C . SER A 1 107 ? 23.724 -1.402 -3.724 1.00 52.28 107 SER A C 1
ATOM 795 O O . SER A 1 107 ? 23.052 -2.257 -4.294 1.00 52.28 107 SER A O 1
ATOM 797 N N . MET A 1 108 ? 23.215 -0.220 -3.383 1.00 56.34 108 MET A N 1
ATOM 798 C CA . MET A 1 108 ? 21.861 0.200 -3.746 1.00 56.34 108 MET A CA 1
ATOM 799 C C . MET A 1 108 ? 21.779 0.639 -5.217 1.00 56.34 108 MET A C 1
ATOM 801 O O . MET A 1 108 ? 20.754 1.189 -5.616 1.00 56.34 108 MET A O 1
ATOM 805 N N . ASP A 1 109 ? 22.834 0.441 -6.016 1.00 68.88 109 ASP A N 1
ATOM 806 C CA . ASP A 1 109 ? 22.755 0.535 -7.472 1.00 68.88 109 ASP A CA 1
ATOM 807 C C . ASP A 1 109 ? 22.043 -0.696 -8.029 1.00 68.88 109 ASP A C 1
ATOM 809 O O . ASP A 1 109 ? 22.622 -1.763 -8.211 1.00 68.88 109 ASP A O 1
ATOM 813 N N . GLY A 1 110 ? 20.752 -0.518 -8.306 1.00 76.94 110 GLY A N 1
ATOM 814 C CA . GLY A 1 110 ? 19.998 -1.436 -9.142 1.00 76.94 110 GLY A CA 1
ATOM 815 C C . GLY A 1 110 ? 20.439 -1.368 -10.607 1.00 76.94 110 GLY A C 1
ATOM 816 O O . GLY A 1 110 ? 20.968 -0.341 -11.049 1.00 76.94 110 GLY A O 1
ATOM 817 N N . PRO A 1 111 ? 20.127 -2.405 -11.402 1.00 85.81 111 PRO A N 1
ATOM 818 C CA . PRO A 1 111 ? 20.510 -2.519 -12.816 1.00 85.81 111 PRO A CA 1
ATOM 819 C C . PRO A 1 111 ? 19.997 -1.375 -13.710 1.00 85.81 111 PRO A C 1
ATOM 821 O O . PRO A 1 111 ? 20.474 -1.198 -14.828 1.00 85.81 111 PRO A O 1
ATOM 824 N N . TYR A 1 112 ? 19.032 -0.582 -13.236 1.00 89.44 112 TYR A N 1
ATOM 825 C CA . TYR A 1 112 ? 18.431 0.531 -13.981 1.00 89.44 112 TYR A CA 1
ATOM 826 C C . TYR A 1 112 ? 18.930 1.921 -13.555 1.00 89.44 112 TYR A C 1
ATOM 828 O O . TYR A 1 112 ? 18.484 2.917 -14.129 1.00 89.44 112 TYR A O 1
ATOM 836 N N . GLY A 1 113 ? 19.829 1.996 -12.564 1.00 87.31 113 GLY A N 1
ATOM 837 C CA . GLY A 1 113 ? 20.543 3.205 -12.140 1.00 87.31 113 GLY A CA 1
ATOM 838 C C . GLY A 1 113 ? 19.688 4.477 -12.101 1.00 87.31 113 GLY A C 1
ATOM 839 O O . GLY A 1 113 ? 18.796 4.635 -11.265 1.00 87.31 113 GLY A O 1
ATOM 840 N N . GLU A 1 114 ? 19.964 5.390 -13.033 1.00 90.62 114 GLU A N 1
ATOM 841 C CA . GLU A 1 114 ? 19.334 6.711 -13.132 1.00 90.62 114 GLU A CA 1
ATOM 842 C C . GLU A 1 114 ? 17.802 6.663 -13.301 1.00 90.62 114 GLU A C 1
ATOM 844 O O . GLU A 1 114 ? 17.098 7.478 -12.707 1.00 90.62 114 GLU A O 1
ATOM 849 N N . LEU A 1 115 ? 17.247 5.684 -14.027 1.00 93.50 115 LEU A N 1
ATOM 850 C CA . LEU A 1 115 ? 15.789 5.568 -14.195 1.00 93.50 115 LEU A CA 1
ATOM 851 C C . LEU A 1 115 ? 15.087 5.230 -12.871 1.00 93.50 115 LEU A C 1
ATOM 853 O O . LEU A 1 115 ? 13.976 5.699 -12.598 1.00 93.50 115 LEU A O 1
ATOM 857 N N . GLU A 1 116 ? 15.753 4.453 -12.015 1.00 92.75 116 GLU A N 1
ATOM 858 C CA . GLU A 1 116 ? 15.259 4.136 -10.679 1.00 92.75 116 GLU A CA 1
ATOM 859 C C . GLU A 1 116 ? 15.374 5.350 -9.736 1.00 92.75 116 GLU A C 1
ATOM 861 O O . GLU A 1 116 ? 14.463 5.623 -8.949 1.00 92.75 116 GLU A O 1
ATOM 866 N N . ILE A 1 117 ? 16.451 6.136 -9.864 1.00 92.50 117 ILE A N 1
ATOM 867 C CA . ILE A 1 117 ? 16.648 7.399 -9.136 1.00 92.50 117 ILE A CA 1
ATOM 868 C C . ILE A 1 117 ? 15.551 8.411 -9.497 1.00 92.50 117 ILE A C 1
ATOM 870 O O . ILE A 1 117 ? 14.886 8.935 -8.597 1.00 92.50 117 ILE A O 1
ATOM 874 N N . GLN A 1 118 ? 15.302 8.648 -10.788 1.00 94.44 118 GLN A N 1
ATOM 875 C CA . GLN A 1 118 ? 14.260 9.567 -11.263 1.00 94.44 118 GLN A CA 1
ATOM 876 C C . GLN A 1 118 ? 12.864 9.130 -10.808 1.00 94.44 118 GLN A C 1
ATOM 878 O O . GLN A 1 118 ? 12.084 9.947 -10.307 1.00 94.44 118 GLN A O 1
ATOM 883 N N . SER A 1 119 ? 12.575 7.829 -10.892 1.00 95.69 119 SER A N 1
ATOM 884 C CA . SER A 1 119 ? 11.331 7.250 -10.377 1.00 95.69 119 SER A CA 1
ATOM 885 C C . SER A 1 119 ? 11.178 7.493 -8.875 1.00 95.69 119 SER A C 1
ATOM 887 O O . SER A 1 119 ? 10.144 7.989 -8.429 1.00 95.69 119 SER A O 1
ATOM 889 N N . ARG A 1 120 ? 12.226 7.255 -8.078 1.00 92.75 120 ARG A N 1
ATOM 890 C CA . ARG A 1 120 ? 12.214 7.509 -6.629 1.00 92.75 120 ARG A CA 1
ATOM 891 C C . ARG A 1 120 ? 12.028 8.992 -6.285 1.00 92.75 120 ARG A C 1
ATOM 893 O O . ARG A 1 120 ? 11.316 9.300 -5.326 1.00 92.75 120 ARG A O 1
ATOM 900 N N . VAL A 1 121 ? 12.604 9.918 -7.057 1.00 94.50 121 VAL A N 1
ATOM 901 C CA . VAL A 1 121 ? 12.365 11.369 -6.907 1.00 94.50 121 VAL A CA 1
ATOM 902 C C . VAL A 1 121 ? 10.898 11.713 -7.192 1.00 94.50 121 VAL A C 1
ATOM 904 O O . VAL A 1 121 ? 10.265 12.392 -6.380 1.00 94.50 121 VAL A O 1
ATOM 907 N N . ARG A 1 122 ? 10.324 11.189 -8.284 1.00 96.56 122 ARG A N 1
ATOM 908 C CA . ARG A 1 122 ? 8.905 11.363 -8.645 1.00 96.56 122 ARG A CA 1
ATOM 909 C C . ARG A 1 122 ? 7.967 10.853 -7.546 1.00 96.56 122 ARG A C 1
ATOM 911 O O . ARG A 1 122 ? 7.060 11.576 -7.137 1.00 96.56 122 ARG A O 1
ATOM 918 N N . LEU A 1 123 ? 8.222 9.649 -7.035 1.00 96.50 123 LEU A N 1
ATOM 919 C CA . LEU A 1 123 ? 7.444 9.005 -5.969 1.00 96.50 123 LEU A CA 1
ATOM 920 C C . LEU A 1 123 ? 7.560 9.755 -4.632 1.00 96.50 123 LEU A C 1
ATOM 922 O O . LEU A 1 123 ? 6.555 9.988 -3.970 1.00 96.50 123 LEU A O 1
ATOM 926 N N . THR A 1 124 ? 8.751 10.251 -4.279 1.00 92.44 124 THR A N 1
ATOM 927 C CA . THR A 1 124 ? 8.934 11.139 -3.111 1.00 92.44 124 THR A CA 1
ATOM 928 C C . THR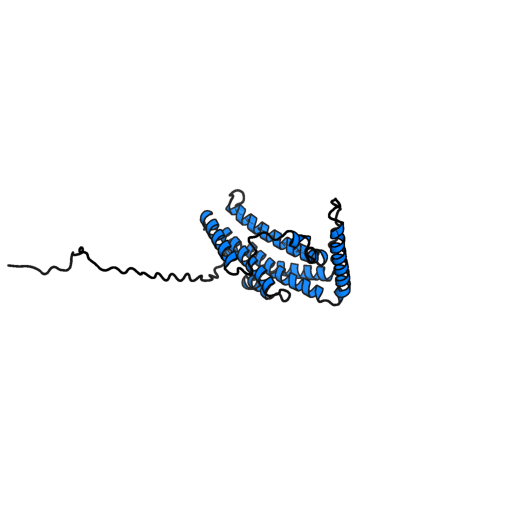 A 1 124 ? 8.128 12.438 -3.260 1.00 92.44 124 THR A C 1
ATOM 930 O O . THR A 1 124 ? 7.654 12.999 -2.275 1.00 92.44 124 THR A O 1
ATOM 933 N N . GLY A 1 125 ? 7.938 12.916 -4.494 1.00 94.56 125 GLY A N 1
ATOM 934 C CA . GLY A 1 125 ? 7.062 14.044 -4.808 1.00 94.56 125 GLY A CA 1
ATOM 935 C C . GLY A 1 125 ? 5.564 13.739 -4.676 1.00 94.56 125 GLY A C 1
ATOM 936 O O . GLY A 1 125 ? 4.800 14.664 -4.419 1.00 94.56 125 GLY A O 1
ATOM 937 N N . LEU A 1 126 ? 5.129 12.481 -4.824 1.00 95.25 126 LEU A N 1
ATOM 938 C CA . LEU A 1 126 ? 3.755 12.060 -4.510 1.00 95.25 126 LEU A CA 1
ATOM 939 C C . LEU A 1 126 ? 3.546 11.956 -2.998 1.00 95.25 126 LEU A C 1
ATOM 941 O O . LEU A 1 126 ? 2.569 12.504 -2.499 1.00 95.25 126 LEU A O 1
ATOM 945 N N . LEU A 1 127 ? 4.497 11.362 -2.273 1.00 92.62 127 LEU A N 1
ATOM 946 C CA . LEU A 1 127 ? 4.423 11.178 -0.820 1.00 92.62 127 LEU A CA 1
ATOM 947 C C . LEU A 1 127 ? 4.329 12.500 -0.027 1.00 92.62 127 LEU A C 1
ATOM 949 O O . LEU A 1 127 ? 3.862 12.517 1.104 1.00 92.62 127 LEU A O 1
ATOM 953 N N . ARG A 1 128 ? 4.778 13.616 -0.615 1.00 92.44 128 ARG A N 1
ATOM 954 C CA . ARG A 1 128 ? 4.744 14.965 -0.016 1.00 92.44 128 ARG A CA 1
ATOM 955 C C . ARG A 1 128 ? 3.500 15.790 -0.371 1.00 92.44 128 ARG A C 1
ATOM 957 O O . ARG A 1 128 ? 3.462 16.974 -0.045 1.00 92.44 128 ARG A O 1
ATOM 964 N N . ARG A 1 129 ? 2.539 15.223 -1.102 1.00 93.88 129 ARG A N 1
ATOM 965 C CA . ARG A 1 129 ? 1.281 15.891 -1.466 1.00 93.88 129 ARG A CA 1
ATOM 966 C C . ARG A 1 129 ? 0.148 15.359 -0.601 1.00 93.88 129 ARG A C 1
ATOM 968 O O . ARG A 1 129 ? 0.151 14.185 -0.246 1.00 93.88 129 ARG A O 1
ATOM 975 N N . ASP A 1 130 ? -0.832 16.213 -0.338 1.00 92.94 130 ASP A N 1
ATOM 976 C CA . ASP A 1 130 ? -2.127 15.767 0.161 1.00 92.94 130 ASP A CA 1
ATOM 977 C C . ASP A 1 130 ? -2.897 15.079 -0.979 1.00 92.94 130 ASP A C 1
ATOM 979 O O . ASP A 1 130 ? -2.928 15.578 -2.108 1.00 92.94 130 ASP A O 1
ATOM 983 N N . HIS A 1 131 ? -3.529 13.946 -0.673 1.00 95.00 131 HIS A N 1
ATOM 984 C CA . HIS A 1 131 ? -4.402 13.203 -1.586 1.00 95.00 131 HIS A CA 1
ATOM 985 C C . HIS A 1 131 ? -5.751 12.990 -0.906 1.00 95.00 131 HIS A C 1
ATOM 987 O O . HIS A 1 131 ? -5.797 12.715 0.297 1.00 95.00 131 HIS A O 1
ATOM 993 N N . SER A 1 132 ? -6.844 13.123 -1.661 1.00 94.00 132 SER A N 1
ATOM 994 C CA . SER A 1 132 ? -8.179 12.832 -1.131 1.00 94.00 132 SER A CA 1
ATOM 995 C C . SER A 1 132 ? -8.352 11.336 -0.882 1.00 94.00 132 SER A C 1
ATOM 997 O O . SER A 1 132 ? -7.706 10.520 -1.543 1.00 94.00 132 SER A O 1
ATOM 999 N N . ASP A 1 133 ? -9.273 10.988 0.016 1.00 91.31 133 ASP A N 1
ATOM 1000 C CA . ASP A 1 133 ? -9.647 9.597 0.278 1.00 91.31 133 ASP A CA 1
ATOM 1001 C C . ASP A 1 133 ? -10.040 8.897 -1.031 1.00 91.31 133 ASP A C 1
ATOM 1003 O O . ASP A 1 133 ? -9.458 7.876 -1.372 1.00 91.31 133 ASP A O 1
ATOM 1007 N N . GLU A 1 134 ? -10.900 9.513 -1.851 1.00 93.69 134 GLU A N 1
ATOM 1008 C CA . GLU A 1 134 ? -11.289 8.997 -3.176 1.00 93.69 134 GLU A CA 1
ATOM 1009 C C . GLU A 1 134 ? -10.082 8.711 -4.092 1.00 93.69 134 GLU A C 1
ATOM 1011 O O . GLU A 1 134 ? -10.069 7.707 -4.804 1.00 93.69 134 GLU A O 1
ATOM 1016 N N . THR A 1 135 ? -9.042 9.552 -4.058 1.00 95.69 135 THR A N 1
ATOM 1017 C CA . THR A 1 135 ? -7.820 9.327 -4.851 1.00 95.69 135 THR A CA 1
ATOM 1018 C C . THR A 1 135 ? -7.043 8.123 -4.316 1.00 95.69 135 THR A C 1
ATO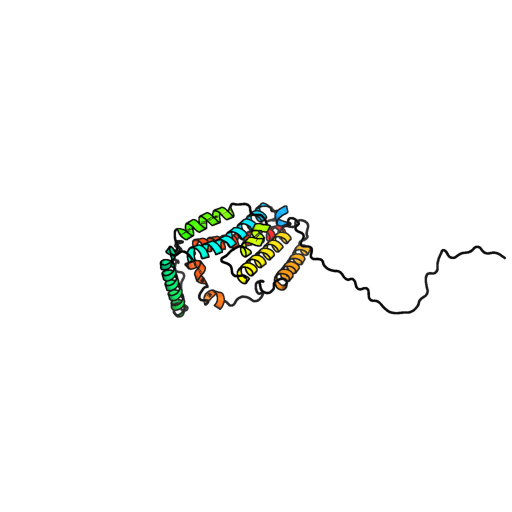M 1020 O O . THR A 1 135 ? -6.578 7.297 -5.097 1.00 95.69 135 THR A O 1
ATOM 1023 N N . ALA A 1 136 ? -6.920 7.987 -2.993 1.00 95.19 136 ALA A N 1
ATOM 1024 C CA . ALA A 1 136 ? -6.230 6.866 -2.357 1.00 95.19 136 ALA A CA 1
ATOM 1025 C C . ALA A 1 136 ? -6.977 5.532 -2.526 1.00 95.19 136 ALA A C 1
ATOM 1027 O O . ALA A 1 136 ? -6.353 4.509 -2.809 1.00 95.19 136 ALA A O 1
ATOM 1028 N N . GLU A 1 137 ? -8.308 5.535 -2.412 1.00 93.69 137 GLU A N 1
ATOM 1029 C CA . GLU A 1 137 ? -9.135 4.338 -2.587 1.00 93.69 137 GLU A CA 1
ATOM 1030 C C . GLU A 1 137 ? -9.109 3.821 -4.031 1.00 93.69 137 GLU A C 1
ATOM 1032 O O . GLU A 1 137 ? -9.035 2.608 -4.246 1.00 93.69 137 GLU A O 1
ATOM 1037 N N . ASN A 1 138 ? -9.099 4.721 -5.020 1.00 96.06 138 ASN A N 1
ATOM 1038 C CA . ASN A 1 138 ? -9.053 4.345 -6.433 1.00 96.06 138 ASN A CA 1
ATOM 1039 C C . ASN A 1 138 ? -7.633 4.070 -6.957 1.00 96.06 138 ASN A C 1
ATOM 1041 O O . ASN A 1 138 ? -7.507 3.357 -7.957 1.00 96.06 138 ASN A O 1
ATOM 1045 N N . ALA A 1 139 ? -6.578 4.550 -6.285 1.00 97.38 139 ALA A N 1
ATOM 1046 C CA . ALA A 1 139 ? -5.191 4.538 -6.765 1.00 97.38 139 ALA A CA 1
ATOM 1047 C C . ALA A 1 139 ? -4.735 3.203 -7.382 1.00 97.38 139 ALA A C 1
ATOM 1049 O O . ALA A 1 139 ? -4.211 3.171 -8.496 1.00 97.38 139 ALA A O 1
ATOM 1050 N N . TYR A 1 140 ? -4.955 2.080 -6.690 1.00 97.69 140 TYR A N 1
ATOM 1051 C CA . TYR A 1 140 ? -4.552 0.762 -7.195 1.00 97.69 140 TYR A CA 1
ATOM 1052 C C . TYR A 1 140 ? -5.357 0.327 -8.430 1.00 97.69 140 TYR A C 1
ATOM 1054 O O . TYR A 1 140 ? -4.814 -0.365 -9.285 1.00 97.69 140 TYR A O 1
ATOM 1062 N N . SER A 1 141 ? -6.629 0.723 -8.540 1.00 97.44 141 SER A N 1
ATOM 1063 C CA . SER A 1 141 ? -7.480 0.394 -9.694 1.00 97.44 141 SER A CA 1
ATOM 1064 C C . SER A 1 141 ? -7.152 1.229 -10.940 1.00 97.44 141 SER A C 1
ATOM 1066 O O . SER A 1 141 ? -7.409 0.785 -12.059 1.00 97.44 141 SER A O 1
ATOM 1068 N N . GLU A 1 142 ? -6.548 2.406 -10.748 1.00 97.06 142 GLU A N 1
ATOM 1069 C CA . GLU A 1 142 ? -6.061 3.289 -11.815 1.00 97.06 142 GLU A CA 1
ATOM 1070 C C . GLU A 1 142 ? -4.636 2.946 -12.290 1.00 97.06 142 GLU A C 1
ATOM 1072 O O . GLU A 1 142 ? -4.258 3.313 -13.408 1.00 97.06 142 GLU A O 1
ATOM 1077 N N . ALA A 1 143 ? -3.854 2.220 -11.480 1.00 96.69 143 ALA A N 1
ATOM 1078 C CA . ALA A 1 143 ? -2.504 1.774 -11.826 1.00 96.69 143 ALA A CA 1
ATOM 1079 C C . ALA A 1 143 ? -2.523 0.782 -13.003 1.00 96.69 143 ALA A C 1
ATOM 1081 O O . ALA A 1 143 ? -3.034 -0.338 -12.912 1.00 96.69 143 ALA A O 1
ATOM 1082 N N . LYS A 1 144 ? -1.925 1.180 -14.128 1.00 95.75 144 LYS A N 1
ATOM 1083 C CA . LYS A 1 144 ? -2.016 0.461 -15.416 1.00 95.75 144 LYS A CA 1
ATOM 1084 C C . LYS A 1 144 ? -1.236 -0.852 -15.430 1.00 95.75 144 LYS A C 1
ATOM 1086 O O . LYS A 1 144 ? -1.536 -1.741 -16.224 1.00 95.75 144 LYS A O 1
ATOM 1091 N N . SER A 1 145 ? -0.218 -0.952 -14.584 1.00 95.75 145 SER A N 1
ATOM 1092 C CA . SER A 1 145 ? 0.645 -2.120 -14.409 1.00 95.75 145 SER A CA 1
ATOM 1093 C C . SER A 1 145 ? -0.007 -3.265 -13.635 1.00 95.75 145 SER A C 1
ATOM 1095 O O . SER A 1 145 ? 0.482 -4.391 -13.723 1.00 95.75 145 SER A O 1
ATOM 1097 N N . LEU A 1 146 ? -1.083 -3.011 -12.879 1.00 95.94 146 LEU A N 1
ATOM 1098 C CA . LEU A 1 146 ? -1.680 -4.000 -11.985 1.00 95.94 146 LEU A CA 1
ATOM 1099 C C . LEU A 1 146 ? -2.816 -4.786 -12.667 1.00 95.94 146 LEU A C 1
ATOM 1101 O O . LEU A 1 146 ? -3.859 -4.218 -12.995 1.00 95.94 146 LEU A O 1
ATOM 1105 N N . PRO A 1 147 ? -2.696 -6.122 -12.812 1.00 96.06 147 PRO A N 1
ATOM 1106 C CA . PRO A 1 147 ? -3.815 -6.964 -13.227 1.00 96.06 147 PRO A CA 1
ATOM 1107 C C . PRO A 1 147 ? -4.994 -6.873 -12.249 1.00 96.06 147 PRO A C 1
ATOM 1109 O O . PRO A 1 147 ? -4.801 -6.676 -11.049 1.00 96.06 147 PRO A O 1
ATOM 1112 N N . THR A 1 148 ? -6.214 -7.132 -12.733 1.00 95.81 148 THR A N 1
ATOM 1113 C CA . THR A 1 148 ? -7.464 -6.969 -11.963 1.00 95.81 148 THR A CA 1
ATOM 1114 C C . THR A 1 148 ? -7.448 -7.617 -10.578 1.00 95.81 148 THR A C 1
ATOM 1116 O O . THR A 1 148 ? -7.928 -7.030 -9.613 1.00 95.81 148 THR A O 1
ATOM 1119 N N . HIS A 1 149 ? -6.900 -8.827 -10.457 1.00 95.81 149 HIS A N 1
ATOM 1120 C CA . HIS A 1 149 ? -6.821 -9.520 -9.170 1.00 95.81 149 HIS A CA 1
ATOM 1121 C C . HIS A 1 149 ? -5.722 -8.960 -8.254 1.00 95.81 149 HIS A C 1
ATOM 1123 O O . HIS A 1 149 ? -5.894 -8.974 -7.040 1.00 95.81 149 HIS A O 1
ATOM 1129 N N . ALA A 1 150 ? -4.631 -8.424 -8.810 1.00 94.62 150 ALA A N 1
ATOM 1130 C CA . ALA A 1 150 ? -3.537 -7.852 -8.031 1.00 94.62 150 ALA A CA 1
ATOM 1131 C C . ALA A 1 150 ? -3.950 -6.531 -7.371 1.00 94.62 150 ALA A C 1
ATOM 1133 O O . ALA A 1 150 ? -3.793 -6.387 -6.158 1.00 94.62 150 ALA A O 1
ATOM 1134 N N . TRP A 1 151 ? -4.548 -5.599 -8.128 1.00 96.75 151 TRP A N 1
ATOM 1135 C CA . TRP A 1 151 ? -5.009 -4.344 -7.528 1.00 96.75 151 TRP A CA 1
ATOM 1136 C C . TRP A 1 151 ? -6.134 -4.560 -6.522 1.00 96.75 151 TRP A C 1
ATOM 1138 O O . TRP A 1 151 ? -6.164 -3.875 -5.506 1.00 96.75 151 TRP A O 1
ATOM 1148 N N . ARG A 1 152 ? -7.024 -5.537 -6.748 1.00 97.12 152 ARG A N 1
ATOM 1149 C CA . ARG A 1 152 ? -8.092 -5.860 -5.792 1.00 97.12 152 ARG A CA 1
ATOM 1150 C C . ARG A 1 152 ? -7.560 -6.411 -4.475 1.00 97.12 152 ARG A C 1
ATOM 1152 O O . ARG A 1 152 ? -8.043 -5.980 -3.439 1.00 97.12 152 ARG A O 1
ATOM 1159 N N . VAL A 1 153 ? -6.557 -7.297 -4.492 1.00 96.06 153 VAL A N 1
ATOM 1160 C CA . VAL A 1 153 ? -5.902 -7.774 -3.254 1.00 96.06 153 VAL A CA 1
ATOM 1161 C C . VAL A 1 153 ? -5.299 -6.604 -2.476 1.00 96.06 153 VAL A C 1
ATOM 1163 O O . VAL A 1 153 ? -5.512 -6.494 -1.270 1.00 96.06 153 VAL A O 1
ATOM 1166 N N . LEU A 1 154 ? -4.590 -5.707 -3.168 1.00 95.12 154 LEU A N 1
ATOM 1167 C CA . LEU A 1 154 ? -3.976 -4.531 -2.552 1.00 95.12 154 LEU A CA 1
ATOM 1168 C C . LEU A 1 154 ? -5.037 -3.583 -1.972 1.00 95.12 154 LEU A C 1
ATOM 1170 O O . LEU A 1 154 ? -5.017 -3.310 -0.776 1.00 95.12 154 LEU A O 1
ATOM 1174 N N . ALA A 1 155 ? -6.009 -3.150 -2.777 1.00 95.81 155 ALA A N 1
ATOM 1175 C CA . ALA A 1 155 ? -7.071 -2.243 -2.345 1.00 95.81 155 ALA A CA 1
ATOM 1176 C C . ALA A 1 155 ? -7.921 -2.823 -1.199 1.00 95.81 155 ALA A C 1
ATOM 1178 O O . ALA A 1 155 ? -8.265 -2.100 -0.265 1.00 95.81 155 ALA A O 1
ATOM 1179 N N . TRP A 1 156 ? -8.222 -4.127 -1.227 1.00 96.69 156 TRP A N 1
ATOM 1180 C CA . TRP A 1 156 ? -8.986 -4.800 -0.173 1.00 96.69 156 TRP A CA 1
ATOM 1181 C C . TRP A 1 156 ? -8.198 -4.903 1.139 1.00 96.69 156 TRP A C 1
ATOM 1183 O O . TRP A 1 156 ? -8.746 -4.629 2.206 1.00 96.69 156 TRP A O 1
ATOM 1193 N N . GLY A 1 157 ? -6.896 -5.214 1.071 1.00 94.25 157 GLY A N 1
ATOM 1194 C CA . GLY A 1 157 ? -5.999 -5.168 2.231 1.00 94.25 157 GLY A CA 1
ATOM 1195 C C . GLY A 1 157 ? -5.899 -3.766 2.840 1.00 94.25 157 GLY A C 1
ATOM 1196 O O . GLY A 1 157 ? -6.071 -3.604 4.045 1.00 94.25 157 GLY A O 1
ATOM 1197 N N . ARG A 1 158 ? -5.724 -2.735 2.005 1.00 93.56 158 ARG A N 1
ATOM 1198 C CA . ARG A 1 158 ? -5.665 -1.335 2.457 1.00 93.56 158 ARG A CA 1
ATOM 1199 C C . ARG A 1 158 ? -6.974 -0.842 3.054 1.00 93.56 158 ARG A C 1
ATOM 1201 O O . ARG A 1 158 ? -6.949 -0.129 4.053 1.00 93.56 158 ARG A O 1
ATOM 1208 N N . LYS A 1 159 ? -8.121 -1.264 2.509 1.00 94.44 159 LYS A N 1
ATOM 1209 C CA . LYS A 1 159 ? -9.421 -0.993 3.131 1.00 94.44 159 LYS A CA 1
ATOM 1210 C C . LYS A 1 159 ? -9.484 -1.584 4.544 1.00 94.44 159 LYS A C 1
ATOM 1212 O O . LYS A 1 159 ? -9.839 -0.865 5.469 1.00 94.44 159 LYS A O 1
ATOM 1217 N N . PHE A 1 160 ? -9.083 -2.843 4.725 1.00 95.06 160 PHE A N 1
ATOM 1218 C CA . PHE A 1 160 ? -9.067 -3.483 6.044 1.00 95.06 160 PHE A CA 1
ATOM 1219 C C . PHE A 1 160 ? -8.123 -2.780 7.035 1.00 95.06 160 PHE A C 1
ATOM 1221 O O . PHE A 1 160 ? -8.505 -2.543 8.177 1.00 95.06 160 PHE A O 1
ATOM 1228 N N . GLU A 1 161 ? -6.933 -2.355 6.602 1.00 93.06 161 GLU A N 1
ATOM 1229 C CA . GLU A 1 161 ? -6.037 -1.539 7.435 1.00 93.06 161 GLU A CA 1
ATOM 1230 C C . GLU A 1 161 ? -6.677 -0.198 7.838 1.00 93.06 161 GLU A C 1
ATOM 1232 O O . GLU A 1 161 ? -6.613 0.180 9.010 1.00 93.06 161 GLU A O 1
ATOM 1237 N N . ARG A 1 162 ? -7.355 0.502 6.912 1.00 92.44 162 ARG A N 1
ATOM 1238 C CA . ARG A 1 162 ? -8.121 1.723 7.228 1.00 92.44 162 ARG A CA 1
ATOM 1239 C C . ARG A 1 162 ? -9.290 1.447 8.178 1.00 92.44 162 ARG A C 1
ATOM 1241 O O . ARG A 1 162 ? -9.544 2.267 9.058 1.00 92.44 162 ARG A O 1
ATOM 1248 N N . ASP A 1 163 ? -9.982 0.318 8.042 1.00 94.75 163 ASP A N 1
ATOM 1249 C CA . ASP A 1 163 ? -11.061 -0.085 8.953 1.00 94.75 163 ASP A CA 1
ATOM 1250 C C . ASP A 1 163 ? -10.513 -0.273 10.383 1.00 94.75 163 ASP A C 1
ATOM 1252 O O . ASP A 1 163 ? -11.049 0.306 11.330 1.00 94.75 163 ASP A O 1
ATOM 1256 N N . LEU A 1 164 ? -9.393 -0.993 10.541 1.00 94.12 164 LEU A N 1
ATOM 1257 C CA . LEU A 1 164 ? -8.716 -1.168 11.834 1.00 94.12 164 LEU A CA 1
ATOM 1258 C C . LEU A 1 164 ? -8.260 0.169 12.433 1.00 94.12 164 LEU A C 1
ATOM 1260 O O . LEU A 1 164 ? -8.535 0.447 13.601 1.00 94.12 164 LEU A O 1
ATOM 1264 N N . LEU A 1 165 ? -7.600 1.017 11.641 1.00 92.44 165 LEU A N 1
ATOM 1265 C CA . LEU A 1 165 ? -7.152 2.340 12.081 1.00 92.44 165 LEU A CA 1
ATOM 1266 C C . LEU A 1 165 ? -8.323 3.207 12.562 1.00 92.44 165 LEU A C 1
ATOM 1268 O O . LEU A 1 165 ? -8.199 3.874 13.585 1.00 92.44 165 LEU A O 1
ATOM 1272 N N . ASN A 1 166 ? -9.473 3.164 11.882 1.00 93.81 166 ASN A N 1
ATOM 1273 C CA . ASN A 1 166 ? -10.680 3.866 12.319 1.00 93.81 166 ASN A CA 1
ATOM 1274 C C . ASN A 1 166 ? -11.233 3.323 13.646 1.00 93.81 166 ASN A C 1
ATOM 1276 O O . ASN A 1 166 ? -11.577 4.117 14.519 1.00 93.81 166 ASN A O 1
ATOM 1280 N N . ILE A 1 167 ? -11.268 2.001 13.841 1.00 94.12 167 ILE A N 1
ATOM 1281 C CA . ILE A 1 167 ? -11.713 1.394 15.109 1.00 94.12 167 ILE A CA 1
ATOM 1282 C C . ILE A 1 167 ? -10.820 1.835 16.277 1.00 94.12 167 ILE A C 1
ATOM 1284 O O . ILE A 1 167 ? -11.317 2.182 17.350 1.00 94.12 167 ILE A O 1
ATOM 1288 N N . TYR A 1 168 ? -9.498 1.848 16.086 1.00 92.12 168 TYR A N 1
ATOM 1289 C CA . TYR A 1 168 ? -8.575 2.260 17.144 1.00 92.12 168 TYR A CA 1
ATOM 1290 C C . TYR A 1 168 ? -8.536 3.777 17.352 1.00 92.12 168 TYR A C 1
ATOM 1292 O O . TYR A 1 168 ? -8.412 4.199 18.504 1.00 92.12 168 TYR A O 1
ATOM 1300 N N . ALA A 1 169 ? -8.739 4.579 16.301 1.00 91.56 169 ALA A N 1
ATOM 1301 C CA . ALA A 1 169 ? -8.851 6.034 16.392 1.00 91.56 169 ALA A CA 1
ATOM 1302 C C . ALA A 1 169 ? -10.051 6.504 17.222 1.00 91.56 169 ALA A C 1
ATOM 1304 O O . ALA A 1 169 ? -9.951 7.531 17.885 1.00 91.56 169 ALA A O 1
ATOM 1305 N N . ASP A 1 170 ? -11.180 5.785 17.184 1.00 90.56 170 ASP A N 1
ATOM 1306 C CA . ASP A 1 170 ? -12.420 6.237 17.820 1.00 90.56 170 ASP A CA 1
ATOM 1307 C C . ASP A 1 170 ? -12.288 6.300 19.349 1.00 90.56 170 ASP A C 1
ATOM 1309 O O . ASP A 1 170 ? -12.364 5.287 20.049 1.00 90.56 170 ASP A O 1
ATOM 1313 N N . SER A 1 171 ? -12.093 7.507 19.876 1.00 86.69 171 SER A N 1
ATOM 1314 C CA . SER A 1 171 ? -11.943 7.783 21.307 1.00 86.69 171 SER A CA 1
ATOM 1315 C C . SER A 1 171 ? -13.223 7.544 22.122 1.00 86.69 171 SER A C 1
ATOM 1317 O O . SER A 1 171 ? -13.160 7.443 23.347 1.00 86.69 171 SER A O 1
ATOM 1319 N N . SER A 1 172 ? -14.384 7.426 21.465 1.00 88.44 172 SER A N 1
ATOM 1320 C CA . SER A 1 172 ? -15.690 7.290 22.120 1.00 88.44 172 SER A CA 1
ATOM 1321 C C . SER A 1 172 ? -16.072 5.848 22.471 1.00 88.44 172 SER A C 1
ATOM 1323 O O . SER A 1 172 ? -17.004 5.638 23.249 1.00 88.44 172 SER A O 1
ATOM 1325 N N . THR A 1 173 ? -15.350 4.858 21.938 1.00 87.81 173 THR A N 1
ATOM 1326 C CA . THR A 1 173 ? -15.640 3.429 22.136 1.00 87.81 173 THR A CA 1
ATOM 1327 C C . THR A 1 173 ? -14.746 2.795 23.201 1.00 87.81 173 THR A C 1
ATOM 1329 O O . THR A 1 173 ? -13.539 3.037 23.273 1.00 87.81 173 THR A O 1
ATOM 1332 N N . SER A 1 174 ? -15.325 1.933 24.039 1.00 88.88 174 SER A N 1
ATOM 1333 C CA . SER A 1 174 ? -14.568 1.176 25.037 1.00 88.88 174 SER A CA 1
ATOM 1334 C C . SER A 1 174 ? -13.708 0.087 24.392 1.00 88.88 174 SER A C 1
ATOM 1336 O O . SER A 1 174 ? -14.016 -0.436 23.319 1.00 88.88 174 SER A O 1
ATOM 1338 N N . PHE A 1 175 ? -12.667 -0.366 25.096 1.00 87.19 175 PHE A N 1
ATOM 1339 C CA . PHE A 1 175 ? -11.816 -1.459 24.612 1.00 87.19 175 PHE A CA 1
ATOM 1340 C C . PHE A 1 175 ? -12.597 -2.750 24.287 1.00 87.19 175 PHE A C 1
ATOM 1342 O O . PHE A 1 175 ? -12.210 -3.504 23.393 1.00 87.19 175 PHE A O 1
ATOM 1349 N N . SER A 1 176 ? -13.717 -3.019 24.970 1.00 88.75 176 SER A N 1
ATOM 1350 C CA . SER A 1 176 ? -14.523 -4.199 24.647 1.00 88.75 176 SER A CA 1
ATOM 1351 C C . SER A 1 176 ? -15.312 -4.042 23.348 1.00 88.75 176 SER A C 1
ATOM 1353 O O . SER A 1 176 ? -15.461 -5.028 22.631 1.00 88.75 176 SER A O 1
ATOM 1355 N N . GLU A 1 177 ? -15.771 -2.831 23.034 1.00 92.44 177 GLU A N 1
ATOM 1356 C CA . GLU A 1 177 ? -16.431 -2.509 21.764 1.00 92.44 177 GLU A CA 1
ATOM 1357 C C . GLU A 1 177 ? -15.417 -2.514 20.615 1.00 92.44 177 GLU A C 1
ATOM 1359 O O . GLU A 1 177 ? -15.678 -3.142 19.593 1.00 92.44 177 GLU A O 1
ATOM 1364 N N . LYS A 1 178 ? -14.210 -1.958 20.815 1.00 92.44 178 LYS A N 1
ATOM 1365 C CA . LYS A 1 178 ? -13.116 -2.034 19.828 1.00 92.44 178 LYS A CA 1
ATOM 1366 C C . LYS A 1 178 ? -12.775 -3.477 19.449 1.00 92.44 178 LYS A C 1
ATOM 1368 O O . LYS A 1 178 ? -12.668 -3.787 18.269 1.00 92.44 178 LYS A O 1
ATOM 1373 N N . ARG A 1 179 ? -12.668 -4.395 20.420 1.00 92.81 179 ARG A N 1
ATOM 1374 C CA . ARG A 1 179 ? -12.430 -5.827 20.127 1.00 92.81 179 ARG A CA 1
ATOM 1375 C C . ARG A 1 179 ? -13.566 -6.486 19.343 1.00 92.81 179 ARG A C 1
ATOM 1377 O O . ARG A 1 179 ? -13.278 -7.342 18.513 1.00 92.81 179 ARG A O 1
ATOM 1384 N N . ALA A 1 180 ? -14.821 -6.121 19.613 1.00 94.31 180 ALA A N 1
ATOM 1385 C CA . ALA A 1 180 ? -15.960 -6.622 18.845 1.00 94.31 180 ALA A CA 1
ATOM 1386 C C . ALA A 1 180 ? -15.895 -6.107 17.399 1.00 94.31 180 ALA A C 1
ATOM 1388 O O . ALA A 1 180 ? -15.870 -6.909 16.474 1.00 94.31 180 ALA A O 1
ATOM 1389 N N . ALA A 1 181 ? -15.700 -4.799 17.214 1.00 96.00 181 ALA A N 1
ATOM 1390 C CA . ALA A 1 181 ? -15.558 -4.190 15.894 1.00 96.00 181 ALA A CA 1
ATOM 1391 C C . ALA A 1 181 ? -14.359 -4.743 15.094 1.00 96.00 181 ALA A C 1
ATOM 1393 O O . ALA A 1 181 ? -14.453 -4.893 13.880 1.00 96.00 181 ALA A O 1
ATOM 1394 N N . VAL A 1 182 ? -13.244 -5.099 15.748 1.00 95.38 182 VAL A N 1
ATOM 1395 C CA . VAL A 1 182 ? -12.114 -5.789 15.092 1.00 95.38 182 VAL A CA 1
ATOM 1396 C C . VAL A 1 182 ? -12.501 -7.198 14.634 1.00 95.38 182 VAL A C 1
ATOM 1398 O O . VAL A 1 182 ? -12.108 -7.599 13.541 1.00 95.38 182 VAL A O 1
ATOM 1401 N N . ALA A 1 183 ? -13.276 -7.950 15.422 1.00 96.25 183 ALA A N 1
ATOM 1402 C CA . ALA A 1 183 ? -13.774 -9.260 15.000 1.00 96.25 183 ALA A CA 1
ATOM 1403 C C . ALA A 1 183 ? -14.718 -9.135 13.790 1.00 96.25 183 ALA A C 1
ATOM 1405 O O . ALA A 1 183 ? -14.530 -9.848 12.803 1.00 96.25 183 ALA A O 1
ATOM 1406 N N . ASP A 1 184 ? -15.637 -8.166 13.824 1.00 97.00 184 ASP A N 1
ATOM 1407 C CA . ASP A 1 184 ? -16.549 -7.858 12.717 1.00 97.00 184 ASP A CA 1
ATOM 1408 C C . ASP A 1 184 ? -15.775 -7.428 11.453 1.00 97.00 184 ASP A C 1
ATOM 1410 O O . ASP A 1 184 ? -16.085 -7.870 10.347 1.00 97.00 184 ASP A O 1
ATOM 1414 N N . ALA A 1 185 ? -14.719 -6.617 11.599 1.00 96.81 185 ALA A N 1
ATOM 1415 C CA . ALA A 1 185 ? -13.855 -6.196 10.494 1.00 96.81 185 ALA A CA 1
ATOM 1416 C C . ALA A 1 185 ? -13.052 -7.363 9.891 1.00 96.81 185 ALA A C 1
ATOM 1418 O O . ALA A 1 185 ? -12.885 -7.426 8.673 1.00 96.81 185 ALA A O 1
ATOM 1419 N N . ILE A 1 186 ? -12.582 -8.308 10.715 1.00 96.06 186 ILE A N 1
ATOM 1420 C CA . ILE A 1 186 ? -11.914 -9.533 10.245 1.00 96.06 186 ILE A CA 1
ATOM 1421 C C . ILE A 1 186 ? -12.900 -10.417 9.470 1.00 96.06 186 ILE A C 1
ATOM 1423 O O . ILE A 1 186 ? -12.554 -10.905 8.393 1.00 96.06 186 ILE A O 1
ATOM 1427 N N . GLU A 1 187 ? -14.124 -10.607 9.974 1.00 96.00 187 GLU A N 1
ATOM 1428 C CA . GLU A 1 187 ? -15.165 -11.366 9.270 1.00 96.00 187 GLU A CA 1
ATOM 1429 C C . GLU A 1 187 ? -15.534 -10.694 7.939 1.00 96.00 187 GLU A C 1
ATOM 1431 O O . GLU A 1 187 ? -15.551 -11.357 6.897 1.00 96.00 187 GLU A O 1
ATOM 1436 N N . ALA A 1 188 ? -15.740 -9.375 7.940 1.00 96.38 188 ALA A N 1
ATOM 1437 C CA . ALA A 1 188 ? -16.016 -8.596 6.737 1.00 96.38 188 ALA A CA 1
ATOM 1438 C C . ALA A 1 188 ? -14.876 -8.692 5.710 1.00 96.38 188 ALA A C 1
ATOM 1440 O O . ALA A 1 188 ? -15.144 -8.925 4.532 1.00 96.38 188 ALA A O 1
ATOM 1441 N N . TYR A 1 189 ? -13.613 -8.587 6.137 1.00 96.69 189 TYR A N 1
ATOM 1442 C CA . TYR A 1 189 ? -12.449 -8.735 5.260 1.00 96.69 189 TYR A CA 1
ATOM 1443 C C . TYR A 1 189 ? -12.358 -10.139 4.645 1.00 96.69 189 TYR A C 1
ATOM 1445 O O . TYR A 1 189 ? -12.153 -10.272 3.438 1.00 96.69 189 TYR A O 1
ATOM 1453 N N . GLN A 1 190 ? -12.548 -11.188 5.448 1.00 96.44 190 GLN A N 1
ATOM 1454 C CA . GLN A 1 190 ? -12.440 -12.578 4.993 1.00 96.44 190 GLN A CA 1
ATOM 1455 C C . GLN A 1 190 ? -13.613 -13.023 4.107 1.00 96.44 190 GLN A C 1
ATOM 1457 O O . GLN A 1 190 ? -13.429 -13.881 3.245 1.00 96.44 190 GLN A O 1
ATOM 1462 N N . THR A 1 191 ? -14.813 -12.460 4.292 1.00 95.62 191 THR A N 1
ATOM 1463 C CA . THR A 1 191 ? -16.029 -12.908 3.588 1.00 95.62 191 THR A CA 1
ATOM 1464 C C . THR A 1 191 ? -16.491 -11.972 2.469 1.00 95.62 191 THR A C 1
ATOM 1466 O O . THR A 1 191 ? -16.984 -12.458 1.451 1.00 95.62 191 THR A O 1
ATOM 1469 N N . GLY A 1 192 ? -16.308 -10.653 2.612 1.00 94.69 192 GLY A N 1
ATOM 1470 C CA . GLY A 1 192 ? -16.838 -9.634 1.695 1.00 94.69 192 GLY A CA 1
ATOM 1471 C C . GLY A 1 192 ? -16.234 -9.678 0.290 1.00 94.69 192 GLY A C 1
ATOM 1472 O O . GLY A 1 192 ? -16.960 -9.552 -0.695 1.00 94.69 192 GLY A O 1
ATOM 1473 N N . ASP A 1 193 ? -14.928 -9.935 0.187 1.00 95.50 193 ASP A N 1
ATOM 1474 C CA . ASP A 1 193 ? -14.270 -10.312 -1.068 1.00 95.50 193 ASP A CA 1
ATOM 1475 C C . ASP A 1 193 ? -13.243 -11.430 -0.825 1.00 95.50 193 ASP A C 1
ATOM 1477 O O . ASP A 1 193 ? -12.027 -11.262 -0.945 1.00 95.50 193 ASP A O 1
ATOM 1481 N N . ALA A 1 194 ? -13.756 -12.613 -0.477 1.00 93.88 194 ALA A N 1
ATOM 1482 C CA . ALA A 1 194 ? -12.969 -13.802 -0.132 1.00 93.88 194 ALA A CA 1
ATOM 1483 C C . ALA A 1 194 ? -11.949 -14.250 -1.205 1.00 93.88 194 ALA A C 1
ATOM 1485 O O . ALA A 1 194 ? -11.052 -15.037 -0.910 1.00 93.88 194 ALA A O 1
ATOM 1486 N N . ARG A 1 195 ? -12.059 -13.777 -2.459 1.00 94.25 195 ARG A N 1
ATOM 1487 C CA . ARG A 1 195 ? -11.062 -14.043 -3.515 1.00 94.25 195 ARG A CA 1
ATOM 1488 C C . ARG A 1 195 ? -9.820 -13.154 -3.387 1.00 94.25 195 ARG A C 1
ATOM 1490 O O . ARG A 1 195 ? -8.759 -13.545 -3.868 1.00 94.25 195 ARG A O 1
ATOM 1497 N N . HIS A 1 196 ? -9.961 -11.971 -2.798 1.00 95.88 196 HIS A N 1
ATOM 1498 C CA . HIS A 1 196 ? -8.902 -10.968 -2.693 1.00 95.88 196 HIS A CA 1
ATOM 1499 C C . HIS A 1 196 ? -8.438 -10.734 -1.240 1.00 95.88 196 HIS A C 1
ATOM 1501 O O . HIS A 1 196 ? -7.481 -9.998 -1.010 1.00 95.88 196 HIS A O 1
ATOM 1507 N N . ALA A 1 197 ? -9.067 -11.397 -0.266 1.00 95.31 197 ALA A N 1
ATOM 1508 C CA . ALA A 1 197 ? -8.586 -11.500 1.107 1.00 95.31 197 ALA A CA 1
ATOM 1509 C C . ALA A 1 197 ? -7.304 -12.351 1.217 1.00 95.31 197 ALA A C 1
ATOM 1511 O O . ALA A 1 197 ? -7.113 -13.330 0.491 1.00 95.31 197 ALA A O 1
ATOM 1512 N N . VAL A 1 198 ? -6.426 -12.007 2.163 1.00 86.94 198 VAL A N 1
ATOM 1513 C CA . VAL A 1 198 ? -5.263 -12.832 2.512 1.00 86.94 198 VAL A CA 1
ATOM 1514 C C . VAL A 1 198 ? -5.721 -14.089 3.258 1.00 86.94 198 VAL A C 1
ATOM 1516 O O . VAL A 1 198 ? -6.479 -14.017 4.226 1.00 86.94 198 VAL A O 1
ATOM 1519 N N . SER A 1 199 ? -5.217 -15.241 2.808 1.00 84.81 199 SER A N 1
ATOM 1520 C CA . SER A 1 199 ? -5.450 -16.559 3.408 1.00 84.81 199 SER A CA 1
ATOM 1521 C C . SER A 1 199 ? -5.137 -16.587 4.908 1.00 84.81 199 SER A C 1
ATOM 1523 O O . SER A 1 199 ? -4.048 -16.200 5.329 1.00 84.81 199 SER A O 1
ATOM 1525 N N . THR A 1 200 ? -6.056 -17.148 5.697 1.00 85.38 200 THR A N 1
ATOM 1526 C CA . THR A 1 200 ? -5.847 -17.470 7.122 1.00 85.38 200 THR A CA 1
ATOM 1527 C C . THR A 1 200 ? -4.892 -18.647 7.340 1.00 85.38 200 THR A C 1
ATOM 1529 O O . THR A 1 200 ? -4.356 -18.817 8.433 1.00 85.38 200 THR A O 1
ATOM 1532 N N . VAL A 1 201 ? -4.645 -19.455 6.304 1.00 84.38 201 VAL A N 1
ATOM 1533 C CA . VAL A 1 201 ? -3.593 -20.478 6.292 1.00 84.38 201 VAL A CA 1
ATOM 1534 C C . VAL A 1 201 ? -2.281 -19.828 5.862 1.00 84.38 201 VAL A C 1
ATOM 1536 O O . VAL A 1 201 ? -2.233 -19.161 4.824 1.00 84.38 201 VAL A O 1
ATOM 1539 N N . ALA A 1 202 ? -1.220 -20.049 6.641 1.00 79.25 202 ALA A N 1
ATOM 1540 C CA . ALA A 1 202 ? 0.124 -19.578 6.329 1.00 79.25 202 ALA A CA 1
ATOM 1541 C C . ALA A 1 202 ? 0.568 -20.031 4.926 1.00 79.25 202 ALA A C 1
ATOM 1543 O O . ALA A 1 202 ? 0.368 -21.182 4.531 1.00 79.25 202 ALA A O 1
ATOM 1544 N N . LYS A 1 203 ? 1.191 -19.120 4.172 1.00 77.50 203 LYS A N 1
ATOM 1545 C CA . LYS A 1 203 ? 1.774 -19.423 2.859 1.00 77.50 203 LYS A CA 1
ATOM 1546 C C . LYS A 1 203 ? 2.902 -20.456 3.024 1.00 77.50 203 LYS A C 1
ATOM 1548 O O . LYS A 1 203 ? 3.688 -20.331 3.962 1.00 77.50 203 LYS A O 1
ATOM 1553 N N . SER A 1 204 ? 3.000 -21.440 2.118 1.00 81.06 204 SER A N 1
ATOM 1554 C CA . SER A 1 204 ? 4.138 -22.379 2.108 1.00 81.06 204 SER A CA 1
ATOM 1555 C C . SER A 1 204 ? 5.456 -21.607 2.032 1.00 81.06 204 SER A C 1
ATOM 1557 O O . SER A 1 204 ? 5.568 -20.649 1.264 1.00 81.06 204 SER A O 1
ATOM 1559 N N . VAL A 1 205 ? 6.450 -22.040 2.808 1.00 74.44 205 VAL A N 1
ATOM 1560 C CA . VAL A 1 205 ? 7.802 -21.459 2.802 1.00 74.44 205 VAL A CA 1
ATOM 1561 C C . VAL A 1 205 ? 8.457 -21.622 1.424 1.00 74.44 205 VAL A C 1
ATOM 1563 O O . VAL A 1 205 ? 9.164 -20.723 0.979 1.00 74.44 205 VAL A O 1
ATOM 1566 N N . GLU A 1 206 ? 8.120 -22.690 0.697 1.00 74.56 206 GLU A N 1
ATOM 1567 C CA . GLU A 1 206 ? 8.561 -22.948 -0.682 1.00 74.56 206 GLU A CA 1
ATOM 1568 C C . GLU A 1 206 ? 8.149 -21.809 -1.638 1.00 74.56 206 GLU A C 1
ATOM 1570 O O . GLU A 1 206 ? 8.900 -21.425 -2.526 1.00 74.56 206 GLU A O 1
ATOM 1575 N N . LEU A 1 207 ? 6.986 -21.175 -1.421 1.00 68.88 207 LEU A N 1
ATOM 1576 C CA . LEU A 1 207 ? 6.539 -20.023 -2.223 1.00 68.88 207 LEU A CA 1
ATOM 1577 C C . LEU A 1 207 ? 7.290 -18.718 -1.898 1.00 68.88 207 LEU A C 1
ATOM 1579 O O . LEU A 1 207 ? 7.067 -17.707 -2.566 1.00 68.88 207 LEU A O 1
ATOM 1583 N N . TYR A 1 208 ? 8.114 -18.711 -0.849 1.00 61.50 208 TYR A N 1
ATOM 1584 C CA . TYR A 1 208 ? 8.924 -17.568 -0.425 1.00 61.50 208 TYR A CA 1
ATOM 1585 C C . TYR A 1 208 ? 10.424 -17.777 -0.681 1.00 61.50 208 TYR A C 1
ATOM 1587 O O . TYR A 1 208 ? 11.119 -16.798 -0.934 1.00 61.50 208 TYR A O 1
ATOM 1595 N N . LEU A 1 209 ? 10.915 -19.020 -0.629 1.00 65.44 209 LEU A N 1
ATOM 1596 C CA . LEU A 1 209 ? 12.324 -19.356 -0.871 1.00 65.44 209 LEU A CA 1
ATOM 1597 C C . LEU A 1 209 ? 12.564 -19.927 -2.276 1.00 65.44 209 LEU A C 1
ATOM 1599 O O . LEU A 1 209 ? 13.445 -19.445 -2.978 1.00 65.44 209 LEU A O 1
ATOM 1603 N N . ASP A 1 210 ? 11.739 -20.879 -2.713 1.00 67.19 210 ASP A N 1
ATOM 1604 C CA . ASP A 1 210 ? 12.008 -21.714 -3.897 1.00 67.19 210 ASP A CA 1
ATOM 1605 C C . ASP A 1 210 ? 11.273 -21.227 -5.161 1.00 67.19 210 ASP A C 1
ATOM 1607 O O . ASP A 1 210 ? 11.347 -21.839 -6.227 1.00 67.19 210 ASP A O 1
ATOM 1611 N N . HIS A 1 211 ? 10.518 -20.131 -5.052 1.00 70.44 211 HIS A N 1
ATOM 1612 C CA . HIS A 1 211 ? 9.748 -19.571 -6.156 1.00 70.44 211 HIS A CA 1
ATOM 1613 C C . HIS A 1 211 ? 10.618 -18.668 -7.040 1.00 70.44 211 HIS A C 1
ATOM 1615 O O . HIS A 1 211 ? 11.151 -17.668 -6.562 1.00 70.44 211 HIS A O 1
ATOM 1621 N N . ASP A 1 212 ? 10.648 -18.953 -8.346 1.00 67.62 212 ASP A N 1
ATOM 1622 C CA . ASP A 1 212 ? 11.437 -18.295 -9.411 1.00 67.62 212 ASP A CA 1
ATOM 1623 C C . ASP A 1 212 ? 11.502 -16.755 -9.384 1.00 67.62 212 ASP A C 1
ATOM 1625 O O . ASP A 1 212 ? 12.414 -16.157 -9.950 1.00 67.62 212 ASP A O 1
ATOM 1629 N N . TYR A 1 213 ? 10.531 -16.099 -8.748 1.00 66.19 213 TYR A N 1
ATOM 1630 C CA . TYR A 1 213 ? 10.401 -14.640 -8.700 1.00 66.19 213 TYR A CA 1
ATOM 1631 C C . TYR A 1 213 ? 10.513 -14.038 -7.286 1.00 66.19 213 TYR A C 1
ATOM 1633 O O . TYR A 1 213 ? 10.276 -12.841 -7.125 1.00 66.19 213 TYR A O 1
ATOM 1641 N N . ALA A 1 214 ? 10.858 -14.827 -6.260 1.00 67.50 214 ALA A N 1
ATOM 1642 C CA . ALA A 1 214 ? 10.870 -14.392 -4.857 1.00 67.50 214 ALA A CA 1
ATOM 1643 C C . ALA A 1 214 ? 11.813 -13.203 -4.586 1.00 67.50 214 ALA A C 1
ATOM 1645 O O . ALA A 1 214 ? 11.453 -12.263 -3.877 1.00 67.50 214 ALA A O 1
ATOM 1646 N N . THR A 1 215 ? 13.002 -13.210 -5.191 1.00 71.44 215 THR A N 1
ATOM 1647 C CA . THR A 1 215 ? 14.013 -12.147 -5.063 1.00 71.44 215 THR A CA 1
ATOM 1648 C C . THR A 1 215 ? 13.937 -11.096 -6.171 1.00 71.44 215 THR A C 1
ATOM 1650 O O . THR A 1 215 ? 14.455 -9.994 -5.991 1.00 71.44 215 THR A O 1
ATOM 1653 N N . GLY A 1 216 ? 13.252 -11.379 -7.286 1.00 78.38 216 GLY A N 1
ATOM 1654 C CA . GLY A 1 216 ? 13.339 -10.598 -8.526 1.00 78.38 216 GLY A CA 1
ATOM 1655 C C . GLY A 1 216 ? 13.059 -9.101 -8.362 1.00 78.38 216 GLY A C 1
ATOM 1656 O O . GLY A 1 216 ? 13.809 -8.277 -8.877 1.00 78.38 216 GLY A O 1
ATOM 1657 N N . ALA A 1 217 ? 12.045 -8.720 -7.577 1.00 82.06 217 ALA A N 1
ATOM 1658 C CA . ALA A 1 217 ? 11.742 -7.308 -7.315 1.00 82.06 217 ALA A CA 1
ATOM 1659 C C . ALA A 1 217 ? 12.805 -6.603 -6.448 1.00 82.06 217 ALA A C 1
ATOM 1661 O O . ALA A 1 217 ? 13.013 -5.401 -6.593 1.00 82.06 217 ALA A O 1
ATOM 1662 N N . LYS A 1 218 ? 13.488 -7.329 -5.551 1.00 82.94 218 LYS A N 1
ATOM 1663 C CA . LYS A 1 218 ? 14.581 -6.790 -4.727 1.00 82.94 218 LYS A CA 1
ATOM 1664 C C . LYS A 1 218 ? 15.862 -6.628 -5.549 1.00 82.94 218 LYS A C 1
ATOM 1666 O O . LYS A 1 218 ? 16.507 -5.595 -5.415 1.00 82.94 218 LYS A O 1
ATOM 1671 N N . SER A 1 219 ? 16.201 -7.608 -6.388 1.00 82.81 219 SER A N 1
ATOM 1672 C CA . SER A 1 219 ? 17.403 -7.567 -7.233 1.00 82.81 219 SER A CA 1
ATOM 1673 C C . SER A 1 219 ? 17.271 -6.555 -8.375 1.00 82.81 219 SER A C 1
ATOM 1675 O O . SER A 1 219 ? 18.181 -5.771 -8.613 1.00 82.81 219 SER A O 1
ATOM 1677 N N . ALA A 1 220 ? 16.119 -6.516 -9.053 1.00 87.19 220 ALA A N 1
ATOM 1678 C CA . ALA A 1 220 ? 15.909 -5.610 -10.182 1.00 87.19 220 ALA A CA 1
ATOM 1679 C C . ALA A 1 220 ? 15.632 -4.154 -9.760 1.00 87.19 220 ALA A C 1
ATOM 1681 O O . ALA A 1 220 ? 15.961 -3.232 -10.500 1.00 87.19 220 ALA A O 1
ATOM 1682 N N . PHE A 1 221 ? 15.022 -3.928 -8.591 1.00 91.69 221 PHE A N 1
ATOM 1683 C CA . PHE A 1 221 ? 14.594 -2.596 -8.146 1.00 91.69 221 PHE A CA 1
ATOM 1684 C C . PHE A 1 221 ? 14.911 -2.335 -6.659 1.00 91.69 221 PHE A C 1
ATOM 1686 O O . PHE A 1 221 ? 13.990 -2.140 -5.858 1.00 91.69 221 PHE A O 1
ATOM 1693 N N . PRO A 1 222 ? 16.184 -2.336 -6.228 1.00 89.81 222 PRO A N 1
ATOM 1694 C CA . PRO A 1 222 ? 16.540 -2.177 -4.818 1.00 89.81 222 PRO A CA 1
ATOM 1695 C C . PRO A 1 222 ? 16.104 -0.827 -4.221 1.00 89.81 222 PRO A C 1
ATOM 1697 O O . PRO A 1 222 ? 15.702 -0.778 -3.052 1.00 89.81 222 PRO A O 1
ATOM 1700 N N . ARG A 1 223 ? 16.111 0.276 -4.986 1.00 90.19 223 ARG A N 1
ATOM 1701 C CA . ARG A 1 223 ? 15.734 1.621 -4.499 1.00 90.19 223 ARG A CA 1
ATOM 1702 C C . ARG A 1 223 ? 14.213 1.811 -4.419 1.00 90.19 223 ARG A C 1
ATOM 1704 O O . ARG A 1 223 ? 13.747 2.523 -3.529 1.00 90.19 223 ARG A O 1
ATOM 1711 N N . LEU A 1 224 ? 13.435 1.192 -5.313 1.00 92.31 224 LEU A N 1
ATOM 1712 C CA . LEU A 1 224 ? 11.965 1.201 -5.247 1.00 92.31 224 LEU A CA 1
ATOM 1713 C C . LEU A 1 224 ? 11.441 0.159 -4.256 1.00 92.31 224 LEU A C 1
ATOM 1715 O O . LEU A 1 224 ? 10.552 0.466 -3.468 1.00 92.31 224 LEU A O 1
ATOM 1719 N N . SER A 1 225 ? 12.020 -1.042 -4.233 1.00 88.69 225 SER A N 1
ATOM 1720 C CA . SER A 1 225 ? 11.678 -2.093 -3.270 1.00 88.69 225 SER A CA 1
ATOM 1721 C C . SER A 1 225 ? 11.909 -1.617 -1.834 1.00 88.69 225 SER A C 1
ATOM 1723 O O . SER A 1 225 ? 11.019 -1.743 -0.996 1.00 88.69 225 SER A O 1
ATOM 1725 N N . SER A 1 226 ? 13.043 -0.960 -1.554 1.00 87.81 226 SER A N 1
ATOM 1726 C CA . SER A 1 226 ? 13.278 -0.351 -0.237 1.00 87.81 226 SER A CA 1
ATOM 1727 C C . SER A 1 226 ? 12.268 0.751 0.106 1.00 87.81 226 SER A C 1
ATOM 1729 O O . SER A 1 226 ? 11.770 0.756 1.228 1.00 87.81 226 SER A O 1
ATOM 1731 N N . LEU A 1 227 ? 11.886 1.625 -0.838 1.00 90.81 227 LEU A N 1
ATOM 1732 C CA . LEU A 1 227 ? 10.828 2.625 -0.614 1.00 90.81 227 LEU A CA 1
ATOM 1733 C C . LEU A 1 227 ? 9.471 1.973 -0.287 1.00 90.81 227 LEU A C 1
ATOM 1735 O O . LEU A 1 227 ? 8.810 2.388 0.663 1.00 90.81 227 LEU A O 1
ATOM 1739 N N . MET A 1 228 ? 9.073 0.940 -1.037 1.00 89.88 228 MET A N 1
ATOM 1740 C CA . MET A 1 228 ? 7.841 0.181 -0.790 1.00 89.88 228 MET A CA 1
ATOM 1741 C C . MET A 1 228 ? 7.842 -0.431 0.618 1.00 89.88 228 MET A C 1
ATOM 1743 O O . MET A 1 228 ? 6.887 -0.239 1.370 1.00 89.88 228 MET A O 1
ATOM 1747 N N . TRP A 1 229 ? 8.930 -1.110 0.995 1.00 87.19 229 TRP A N 1
ATOM 1748 C CA . TRP A 1 229 ? 9.076 -1.708 2.322 1.00 87.19 229 TRP A CA 1
ATOM 1749 C C . TRP A 1 229 ? 9.080 -0.661 3.439 1.00 87.19 229 TRP A C 1
ATOM 1751 O O . TRP A 1 229 ? 8.413 -0.864 4.449 1.00 87.19 229 TRP A O 1
ATOM 1761 N N . THR A 1 230 ? 9.776 0.471 3.281 1.00 89.69 230 THR A N 1
ATOM 1762 C CA . THR A 1 230 ? 9.755 1.554 4.280 1.00 89.69 230 THR A CA 1
ATOM 1763 C C . THR A 1 230 ? 8.343 2.102 4.492 1.00 89.69 230 THR A C 1
ATOM 1765 O O . THR A 1 230 ? 7.946 2.282 5.640 1.00 89.69 230 THR A O 1
ATOM 1768 N N . ASN A 1 231 ? 7.563 2.308 3.425 1.00 89.81 231 ASN A N 1
ATOM 1769 C CA . ASN A 1 231 ? 6.172 2.757 3.544 1.00 89.81 231 ASN A CA 1
ATOM 1770 C C . ASN A 1 231 ? 5.317 1.735 4.319 1.00 89.81 231 ASN A C 1
ATOM 1772 O O . ASN A 1 231 ? 4.628 2.109 5.266 1.00 89.81 231 ASN A O 1
ATOM 1776 N N . GLN A 1 232 ? 5.417 0.444 3.976 1.00 88.62 232 GLN A N 1
ATOM 1777 C CA . GLN A 1 232 ? 4.689 -0.632 4.665 1.00 88.62 232 GLN A CA 1
ATOM 1778 C C . GLN A 1 232 ? 5.047 -0.726 6.156 1.00 88.62 232 GLN A C 1
ATOM 1780 O O . GLN A 1 232 ? 4.153 -0.820 6.997 1.00 88.62 232 GLN A O 1
ATOM 1785 N N . TRP A 1 233 ? 6.337 -0.647 6.500 1.00 90.44 233 TRP A N 1
ATOM 1786 C CA . TRP A 1 233 ? 6.781 -0.656 7.896 1.00 90.44 233 TRP A CA 1
ATOM 1787 C C . TRP A 1 233 ? 6.300 0.571 8.678 1.00 90.44 233 TRP A C 1
ATOM 1789 O O . TRP A 1 233 ? 5.925 0.421 9.839 1.00 90.44 233 TRP A O 1
ATOM 1799 N N . LEU A 1 234 ? 6.250 1.762 8.066 1.00 91.50 234 LEU A N 1
ATOM 1800 C CA . LEU A 1 234 ? 5.693 2.953 8.720 1.00 91.50 234 LEU A CA 1
ATOM 1801 C C . LEU A 1 234 ? 4.189 2.817 8.992 1.00 91.50 234 LEU A C 1
ATOM 1803 O O . LEU A 1 234 ? 3.738 3.207 10.065 1.00 91.50 234 LEU A O 1
ATOM 1807 N N . GLN A 1 235 ? 3.422 2.253 8.058 1.00 89.44 235 GLN A N 1
ATOM 1808 C CA . GLN A 1 235 ? 1.982 2.028 8.241 1.00 89.44 235 GLN A CA 1
ATOM 1809 C C . GLN A 1 235 ? 1.703 1.011 9.352 1.00 89.44 235 GLN A C 1
ATOM 1811 O O . GLN A 1 235 ? 0.852 1.257 10.206 1.00 89.44 235 GLN A O 1
ATOM 1816 N N . LEU A 1 236 ? 2.466 -0.087 9.393 1.00 90.00 236 LEU A N 1
ATOM 1817 C CA . LEU A 1 236 ? 2.364 -1.078 10.464 1.00 90.00 236 LEU A CA 1
ATOM 1818 C C . LEU A 1 236 ? 2.740 -0.481 11.829 1.00 90.00 236 LEU A C 1
ATOM 1820 O O . LEU A 1 236 ? 2.000 -0.664 12.791 1.00 90.00 236 LEU A O 1
ATOM 1824 N N . ALA A 1 237 ? 3.836 0.280 11.905 1.00 90.62 237 ALA A N 1
ATOM 1825 C CA . ALA A 1 237 ? 4.263 0.945 13.136 1.00 90.62 237 ALA A CA 1
ATOM 1826 C C . ALA A 1 237 ? 3.258 2.010 13.613 1.00 90.62 237 ALA A C 1
ATOM 1828 O O . ALA A 1 237 ? 3.053 2.167 14.815 1.00 90.62 237 ALA A O 1
ATOM 1829 N N . ALA A 1 238 ? 2.600 2.726 12.694 1.00 89.38 238 ALA A N 1
ATOM 1830 C CA . ALA A 1 238 ? 1.544 3.676 13.036 1.00 89.38 238 ALA A CA 1
ATOM 1831 C C . ALA A 1 238 ? 0.294 2.973 13.592 1.00 89.38 238 ALA A C 1
ATOM 1833 O O . ALA A 1 238 ? -0.247 3.411 14.607 1.00 89.38 238 ALA A O 1
ATOM 1834 N N . LEU A 1 239 ? -0.128 1.858 12.981 1.00 89.00 239 LEU A N 1
ATOM 1835 C CA . LEU A 1 239 ? -1.210 1.024 13.510 1.00 89.00 239 LEU A CA 1
ATOM 1836 C C . LEU A 1 239 ? -0.853 0.462 14.895 1.00 89.00 239 LEU A C 1
ATOM 1838 O O . LEU A 1 239 ? -1.657 0.572 15.816 1.00 89.00 239 LEU A O 1
ATOM 1842 N N . GLU A 1 240 ? 0.353 -0.083 15.070 1.00 89.00 240 GLU A N 1
ATOM 1843 C CA . GLU A 1 240 ? 0.828 -0.593 16.362 1.00 89.00 240 GLU A CA 1
ATOM 1844 C C . GLU A 1 240 ? 0.835 0.505 17.436 1.00 89.00 240 GLU A C 1
ATOM 1846 O O . GLU A 1 240 ? 0.304 0.290 18.524 1.00 89.00 240 GLU A O 1
ATOM 1851 N N . ALA A 1 241 ? 1.345 1.701 17.125 1.00 87.69 241 ALA A N 1
ATOM 1852 C CA . ALA A 1 241 ? 1.348 2.832 18.051 1.00 87.69 241 ALA A CA 1
ATOM 1853 C C . ALA A 1 241 ? -0.072 3.254 18.472 1.00 87.69 241 ALA A C 1
ATOM 1855 O O . ALA A 1 241 ? -0.312 3.494 19.656 1.00 87.69 241 ALA A O 1
ATOM 1856 N N . MET A 1 242 ? -1.031 3.286 17.538 1.00 85.81 242 MET A N 1
ATOM 1857 C CA . MET A 1 242 ? -2.439 3.565 17.853 1.00 85.81 242 MET A CA 1
ATOM 1858 C C . MET A 1 242 ? -3.077 2.471 18.712 1.00 85.81 242 MET A C 1
ATOM 1860 O O . MET A 1 242 ? -3.831 2.775 19.634 1.00 85.81 242 MET A O 1
ATOM 1864 N N . VAL A 1 243 ? -2.772 1.200 18.439 1.00 86.06 243 VAL A N 1
ATOM 1865 C CA . VAL A 1 243 ? -3.258 0.068 19.238 1.00 86.06 243 VAL A CA 1
ATOM 1866 C C . VAL A 1 243 ? -2.679 0.128 20.654 1.00 86.06 243 VAL A C 1
ATOM 1868 O O . VAL A 1 243 ? -3.432 0.058 21.623 1.00 86.06 243 VAL A O 1
ATOM 1871 N N . VAL A 1 244 ? -1.364 0.308 20.798 1.00 83.69 244 VAL A N 1
ATOM 1872 C CA . VAL A 1 244 ? -0.670 0.337 22.097 1.00 83.69 244 VAL A CA 1
ATOM 1873 C C . VAL A 1 244 ? -1.077 1.554 22.930 1.00 83.69 244 VAL A C 1
ATOM 1875 O O . VAL A 1 244 ? -1.411 1.382 24.100 1.00 83.69 244 VAL A O 1
ATOM 1878 N N . GLY A 1 245 ? -1.155 2.753 22.342 1.00 77.69 245 GLY A N 1
ATOM 1879 C CA . GLY A 1 245 ? -1.592 3.967 23.050 1.00 77.69 245 GLY A CA 1
ATOM 1880 C C . GLY A 1 245 ? -3.039 3.911 23.565 1.00 77.69 245 GLY A C 1
ATOM 1881 O O . GLY A 1 245 ? -3.393 4.629 24.495 1.00 77.69 245 GLY A O 1
ATOM 1882 N N . GLN A 1 246 ? -3.873 3.027 23.002 1.00 74.00 246 GLN A N 1
ATOM 1883 C CA . GLN A 1 246 ? -5.240 2.749 23.466 1.00 74.00 246 GLN A CA 1
ATOM 1884 C C . GLN A 1 246 ? -5.318 1.587 24.475 1.00 74.00 246 GLN A C 1
ATOM 1886 O O . GLN A 1 246 ? -6.318 1.449 25.182 1.00 74.00 246 GLN A O 1
ATOM 1891 N N . LEU A 1 247 ? -4.290 0.735 24.541 1.00 67.50 247 LEU A N 1
ATOM 1892 C CA . LEU A 1 247 ? -4.192 -0.393 25.474 1.00 67.50 247 LEU A CA 1
ATOM 1893 C C . LEU A 1 247 ? -3.509 -0.019 26.793 1.00 67.50 247 LEU A C 1
ATOM 1895 O O . LEU A 1 247 ? -3.823 -0.607 27.828 1.00 67.50 247 LEU A O 1
ATOM 1899 N N . ASP A 1 248 ? -2.565 0.919 26.748 1.00 66.81 248 ASP A N 1
ATOM 1900 C CA . ASP A 1 248 ? -1.664 1.223 27.852 1.00 66.81 248 ASP A CA 1
ATOM 1901 C C . ASP A 1 248 ? -1.541 2.747 28.066 1.00 66.81 248 ASP A C 1
ATOM 1903 O O . ASP A 1 248 ? -0.957 3.448 27.233 1.00 66.81 248 ASP A O 1
ATOM 1907 N N . PRO A 1 249 ? -2.051 3.276 29.199 1.00 63.81 249 PRO A N 1
ATOM 1908 C CA . PRO A 1 249 ? -2.018 4.703 29.508 1.00 63.81 249 PRO A CA 1
ATOM 1909 C C . PRO A 1 249 ? -0.624 5.340 29.506 1.00 63.81 249 PRO A C 1
AT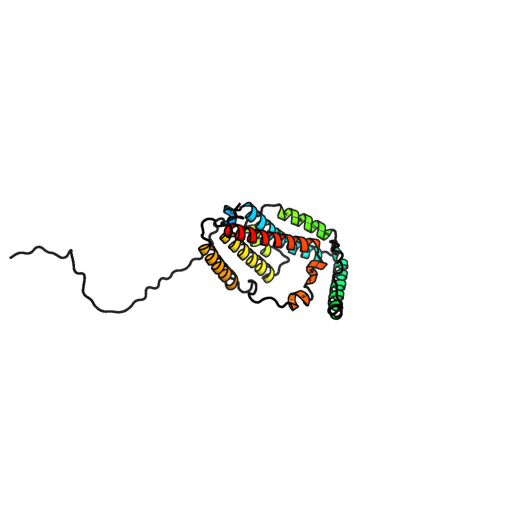OM 1911 O O . PRO A 1 249 ? -0.535 6.555 29.351 1.00 63.81 249 PRO A O 1
ATOM 1914 N N . GLN A 1 250 ? 0.465 4.573 29.668 1.00 57.91 250 GLN A N 1
ATOM 1915 C CA . GLN A 1 250 ? 1.821 5.143 29.628 1.00 57.91 250 GLN A CA 1
ATOM 1916 C C . GLN A 1 250 ? 2.273 5.545 28.211 1.00 57.91 250 GLN A C 1
ATOM 1918 O O . GLN A 1 250 ? 3.269 6.252 28.069 1.00 57.91 250 GLN A O 1
ATOM 1923 N N . PHE A 1 251 ? 1.535 5.125 27.176 1.00 58.97 251 PHE A N 1
ATOM 1924 C CA . PHE A 1 251 ? 1.763 5.472 25.769 1.00 58.97 251 PHE A CA 1
ATOM 1925 C C . PHE A 1 251 ? 0.637 6.339 25.170 1.00 58.97 251 PHE A C 1
ATOM 1927 O O . PHE A 1 251 ? 0.602 6.539 23.959 1.00 58.97 251 PHE A O 1
ATOM 1934 N N . ALA A 1 252 ? -0.280 6.861 25.995 1.00 57.44 252 ALA A N 1
ATOM 1935 C CA . ALA A 1 252 ? -1.456 7.610 25.536 1.00 57.44 252 ALA A CA 1
ATOM 1936 C C . ALA A 1 252 ? -1.179 9.067 25.089 1.00 57.44 252 ALA A C 1
ATOM 1938 O O . ALA A 1 252 ? -2.066 9.687 24.499 1.00 57.44 252 ALA A O 1
ATOM 1939 N N . GLY A 1 253 ? 0.034 9.588 25.332 1.00 54.88 253 GLY A N 1
ATOM 1940 C CA . GLY A 1 253 ? 0.442 10.976 25.042 1.00 54.88 253 GLY A CA 1
ATOM 1941 C C . GLY A 1 253 ? 0.560 11.856 26.282 1.00 54.88 253 GLY A C 1
ATOM 1942 O O . GLY A 1 253 ? -0.402 11.886 27.078 1.00 54.88 253 GLY A O 1
#

Radius of gyration: 28.83 Å; chains: 1; bounding box: 115×43×63 Å

Secondary structure (DSSP, 8-state):
-------SS-----------------------------HHHHH-HHHHHHHHHHHHHHHHHHHHHHHHHH-STTHHHHHHHHHHHHHHHHHHHHHTT-------------TTHHHHHHHHHHHHHHHTS---HHHHHHHHHH-TTS-HHHHHHHHHHHHHHHHHHHHHH-TTS-HHHHHHHHHHHHHHHHHHTTTTSPPSSPPPTHHHHSSTTTTHHHHH-HHHHHHHHHHHHHHHHHHHHHHHHHH-GGG--